Protein AF-A0A3M0WPB3-F1 (afdb_monomer_lite)

Secondary structure (DSSP, 8-state):
-----------------S--TT-EEEEEE---TTSTTS-EETTTTEEHHHHHHHHHHHHHHHHHHTT-EEEES-SS-SGGGS--HHHHHHHHHHHT-SEEEEEEEE-SSSS---EEEEE-EETTEESSHHHHHHHHHHHHHHHHHHT-S-EEEEEHHHHHSS--GGGSS-SS-EEEEEEEETTSHHHHHHTT-HHHHHHHHHHHHHHHHHHTTPPPPS-EEEEEEEEEEEEE-SS---TTSGGGEEEPPS-EEEEETTTEEEE--SSS--EEEEEEEPSEEEEEEEE-TTB--EEEEEEE-TTSEEE--EEPPBPP--SPP-EEEEESPTT--S--TTPPPEEEESS---HHHHHH-

Structure (mmCIF, N/CA/C/O backbone):
data_AF-A0A3M0WPB3-F1
#
_entry.id   AF-A0A3M0WPB3-F1
#
loop_
_atom_site.group_PDB
_atom_site.id
_atom_site.type_symbol
_atom_site.label_atom_id
_atom_site.label_alt_id
_atom_site.label_comp_id
_atom_site.label_asym_id
_atom_site.label_entity_id
_atom_site.label_seq_id
_atom_site.pdbx_PDB_ins_code
_atom_site.Cartn_x
_atom_site.Cartn_y
_atom_site.Cartn_z
_atom_site.occupancy
_atom_site.B_iso_or_equiv
_atom_site.auth_seq_id
_atom_site.auth_comp_id
_atom_site.auth_asym_id
_atom_site.auth_atom_id
_atom_site.pdbx_PDB_model_num
ATOM 1 N N . MET A 1 1 ? -36.617 26.655 -48.702 1.00 44.28 1 MET A N 1
ATOM 2 C CA . MET A 1 1 ? -36.015 26.257 -47.408 1.00 44.28 1 MET A CA 1
ATOM 3 C C . MET A 1 1 ? -35.140 25.032 -47.637 1.00 44.28 1 MET A C 1
ATOM 5 O O . MET A 1 1 ? -35.674 23.983 -47.967 1.00 44.28 1 MET A O 1
ATOM 9 N N . MET A 1 2 ? -33.815 25.161 -47.537 1.00 36.00 2 MET A N 1
ATOM 10 C CA . MET A 1 2 ? -32.892 24.023 -47.656 1.00 36.00 2 MET A CA 1
ATOM 11 C C . MET A 1 2 ? -32.795 23.297 -46.310 1.00 36.00 2 MET A C 1
ATOM 13 O O . MET A 1 2 ? -32.346 23.885 -45.328 1.00 36.00 2 MET A O 1
ATOM 17 N N . LYS A 1 3 ? -33.213 22.028 -46.259 1.00 43.47 3 LYS A N 1
ATOM 18 C CA . LYS A 1 3 ? -32.973 21.149 -45.106 1.00 43.47 3 LYS A CA 1
ATOM 19 C C . LYS A 1 3 ? -31.503 20.722 -45.114 1.00 43.47 3 LYS A C 1
ATOM 21 O O . LYS A 1 3 ? -31.082 19.992 -46.006 1.00 43.47 3 LYS A O 1
ATOM 26 N N . LYS A 1 4 ? -30.726 21.189 -44.134 1.00 43.03 4 LYS A N 1
ATOM 27 C CA . LYS A 1 4 ? -29.396 20.646 -43.832 1.00 43.03 4 LYS A CA 1
ATOM 28 C C . LYS A 1 4 ? -29.578 19.392 -42.979 1.00 43.03 4 LYS A C 1
ATOM 30 O O . LYS A 1 4 ? -30.130 19.479 -41.887 1.00 43.03 4 LYS A O 1
ATOM 35 N N . TYR A 1 5 ? -29.123 18.250 -43.480 1.00 47.00 5 TYR A N 1
ATOM 36 C CA . TYR A 1 5 ? -29.015 17.024 -42.695 1.00 47.00 5 TYR A CA 1
ATOM 37 C C . TYR A 1 5 ? -27.624 16.981 -42.063 1.00 47.00 5 TYR A C 1
ATOM 39 O O . TYR A 1 5 ? -26.616 17.028 -42.767 1.00 47.00 5 TYR A O 1
ATOM 47 N N . LEU A 1 6 ? -27.580 16.949 -40.733 1.00 42.91 6 LEU A N 1
ATOM 48 C CA . LEU A 1 6 ? -26.359 16.757 -39.962 1.00 42.91 6 LEU A CA 1
ATOM 49 C C . LEU A 1 6 ? -26.083 15.248 -39.899 1.00 42.9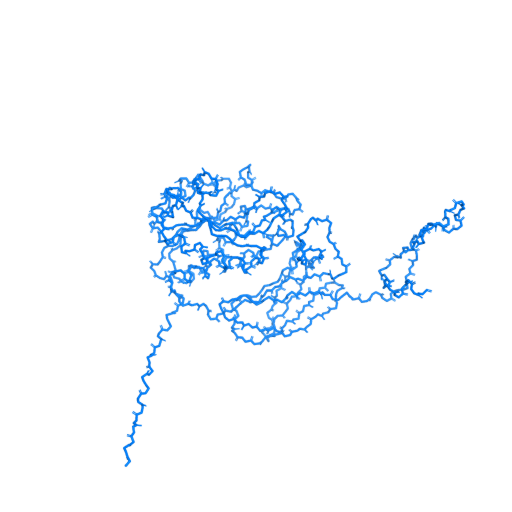1 6 LEU A C 1
ATOM 51 O O . LEU A 1 6 ? -26.788 14.528 -39.195 1.00 42.91 6 LEU A O 1
ATOM 55 N N . LEU A 1 7 ? -25.096 14.763 -40.656 1.00 43.97 7 LEU A N 1
ATOM 56 C CA . LEU A 1 7 ? -24.568 13.413 -40.461 1.00 43.97 7 LEU A CA 1
ATOM 57 C C . LEU A 1 7 ? -23.660 13.419 -39.227 1.00 43.97 7 LEU A C 1
ATOM 59 O O . LEU A 1 7 ? -22.583 14.011 -39.246 1.00 43.97 7 LEU A O 1
ATOM 63 N N . ILE A 1 8 ? -24.104 12.754 -38.164 1.00 44.97 8 ILE A N 1
ATOM 64 C CA . ILE A 1 8 ? -23.276 12.440 -37.000 1.00 44.97 8 ILE A CA 1
ATOM 65 C C . ILE A 1 8 ? -22.527 11.147 -37.328 1.00 44.97 8 ILE A C 1
ATOM 67 O O . ILE A 1 8 ? -23.126 10.075 -37.391 1.00 44.97 8 ILE A O 1
ATOM 71 N N . PHE A 1 9 ? -21.219 11.248 -37.554 1.00 45.41 9 PHE A N 1
ATOM 72 C CA . PHE A 1 9 ? -20.342 10.082 -37.593 1.00 45.41 9 PHE A CA 1
ATOM 73 C C . PHE A 1 9 ? -20.092 9.615 -36.155 1.00 45.41 9 PHE A C 1
ATOM 75 O O . PHE A 1 9 ? -19.337 10.245 -35.417 1.00 45.41 9 PHE A O 1
ATOM 82 N N . LEU A 1 10 ? -20.731 8.515 -35.750 1.00 46.62 10 LEU A N 1
ATOM 83 C CA . LEU A 1 10 ? -20.290 7.750 -34.586 1.00 46.62 10 LEU A CA 1
ATOM 84 C C . LEU A 1 10 ? -19.016 7.000 -34.980 1.00 46.62 10 LEU A C 1
ATOM 86 O O . LEU A 1 10 ? -19.072 6.010 -35.707 1.00 46.62 10 LEU A O 1
ATOM 90 N N . ILE A 1 11 ? -17.869 7.486 -34.514 1.00 46.22 11 ILE A N 1
ATOM 91 C CA . ILE A 1 11 ? -16.630 6.710 -34.526 1.00 46.22 11 ILE A CA 1
ATOM 92 C C . ILE A 1 11 ? -16.756 5.694 -33.382 1.00 46.22 11 ILE A C 1
ATOM 94 O O . ILE A 1 11 ? -16.873 6.117 -32.228 1.00 46.22 11 ILE A O 1
ATOM 98 N N . PRO A 1 12 ? -16.773 4.376 -33.648 1.00 44.62 12 PRO A N 1
ATOM 99 C CA . PRO A 1 12 ? -16.767 3.392 -32.582 1.00 44.62 12 PRO A CA 1
ATOM 100 C C . PRO A 1 12 ? -15.398 3.449 -31.898 1.00 44.62 12 PRO A C 1
ATOM 102 O O . PRO A 1 12 ? -14.384 3.075 -32.483 1.00 44.62 12 PRO A O 1
ATOM 105 N N . PHE A 1 13 ? -15.360 3.938 -30.660 1.00 48.28 13 PHE A N 1
ATOM 106 C CA . PHE A 1 13 ? -14.225 3.690 -29.781 1.00 48.28 13 PHE A CA 1
ATOM 107 C C . PHE A 1 13 ? -14.209 2.191 -29.489 1.00 48.28 13 PHE A C 1
ATOM 109 O O . PHE A 1 13 ? -15.038 1.685 -28.733 1.00 48.28 13 PHE A O 1
ATOM 116 N N . VAL A 1 14 ? -13.289 1.469 -30.125 1.00 45.41 14 VAL A N 1
ATOM 117 C CA . VAL A 1 14 ? -12.961 0.107 -29.717 1.00 45.41 14 VAL A CA 1
ATOM 118 C C . VAL A 1 14 ? -12.202 0.244 -28.401 1.00 45.41 14 VAL A C 1
ATOM 120 O O . VAL A 1 14 ? -11.012 0.541 -28.394 1.00 45.41 14 VAL A O 1
ATOM 123 N N . LEU A 1 15 ? -12.912 0.115 -27.281 1.00 49.94 15 LEU A N 1
ATOM 124 C CA . LEU A 1 15 ? -12.283 -0.114 -25.985 1.00 49.94 15 LEU A CA 1
ATOM 125 C C . LEU A 1 15 ? -11.554 -1.454 -26.090 1.00 49.94 15 LEU A C 1
ATOM 127 O O . LEU A 1 15 ? -12.188 -2.509 -26.119 1.00 49.94 15 LEU A O 1
ATOM 131 N N . THR A 1 16 ? -10.230 -1.409 -26.213 1.00 55.06 16 THR A N 1
ATOM 132 C CA . THR A 1 16 ? -9.402 -2.595 -26.009 1.00 55.06 16 THR A CA 1
ATOM 133 C C . THR A 1 16 ? -9.622 -3.073 -24.574 1.00 55.06 16 THR A C 1
ATOM 135 O O . THR A 1 16 ? -9.837 -2.268 -23.671 1.00 55.06 16 THR A O 1
ATOM 138 N N . ALA A 1 17 ? -9.663 -4.384 -24.344 1.00 66.75 17 ALA A N 1
ATOM 139 C CA . ALA A 1 17 ? -9.714 -4.904 -22.981 1.00 66.75 17 ALA A CA 1
ATOM 140 C C . ALA A 1 17 ? -8.423 -4.527 -22.222 1.00 66.75 17 ALA A C 1
ATOM 142 O O . ALA A 1 17 ? -7.436 -4.117 -22.836 1.00 66.75 17 ALA A O 1
ATOM 143 N N . GLN A 1 18 ? -8.420 -4.671 -20.891 1.00 81.62 18 GLN A N 1
ATOM 144 C CA . GLN A 1 18 ? -7.175 -4.668 -20.117 1.00 81.62 18 GLN A CA 1
ATOM 145 C C . GLN A 1 18 ? -6.325 -5.862 -20.548 1.00 81.62 18 GLN A C 1
ATOM 147 O O . GLN A 1 18 ? -6.506 -6.965 -20.040 1.00 81.62 18 GLN A O 1
ATOM 152 N N . ASP A 1 19 ? -5.457 -5.631 -21.525 1.00 91.50 19 ASP A N 1
ATOM 153 C CA . ASP A 1 19 ? -4.656 -6.658 -22.170 1.00 91.50 19 ASP A CA 1
ATOM 154 C C . ASP A 1 19 ? -3.197 -6.207 -22.225 1.00 91.50 19 ASP A C 1
ATOM 156 O O . ASP A 1 19 ? -2.837 -5.265 -22.929 1.00 91.50 19 ASP A O 1
ATOM 160 N N . PHE A 1 20 ? -2.372 -6.880 -21.435 1.00 96.56 20 PHE A N 1
ATOM 161 C CA . PHE A 1 20 ? -0.926 -6.720 -21.380 1.00 96.56 20 PHE A CA 1
ATOM 162 C C . PHE A 1 20 ? -0.201 -7.714 -22.302 1.00 96.56 20 PHE A C 1
ATOM 164 O O . PHE A 1 20 ? 1.012 -7.890 -22.175 1.00 96.56 20 PHE A O 1
ATOM 171 N N . SER A 1 21 ? -0.903 -8.386 -23.220 1.00 96.62 21 SER A N 1
ATOM 172 C CA . SER A 1 21 ? -0.284 -9.307 -24.178 1.00 96.62 21 SER A CA 1
ATOM 173 C C . SER A 1 21 ? 0.879 -8.648 -24.919 1.00 96.62 21 SER A C 1
ATOM 175 O O . SER A 1 21 ? 0.753 -7.575 -25.504 1.00 96.62 21 SER A O 1
ATOM 177 N N . GLY A 1 22 ? 2.034 -9.315 -24.892 1.00 97.19 22 GLY A N 1
ATOM 178 C CA . GLY A 1 22 ? 3.273 -8.814 -25.490 1.00 97.19 22 GLY A CA 1
ATOM 179 C C . GLY A 1 22 ? 4.070 -7.841 -24.616 1.00 97.19 22 GLY A C 1
ATOM 180 O O . GLY A 1 22 ? 5.164 -7.467 -25.021 1.00 97.19 22 GLY A O 1
ATOM 181 N N . ILE A 1 23 ? 3.576 -7.472 -23.429 1.00 98.50 23 ILE A N 1
ATOM 182 C CA . ILE A 1 23 ? 4.294 -6.630 -22.464 1.00 98.50 23 ILE A CA 1
ATOM 183 C C . ILE A 1 23 ? 4.982 -7.515 -21.420 1.00 98.50 23 ILE A C 1
ATOM 185 O O . ILE A 1 23 ? 4.357 -8.380 -20.795 1.00 98.50 23 ILE A O 1
ATOM 189 N N . ARG A 1 24 ? 6.274 -7.271 -21.199 1.00 98.88 24 ARG A N 1
ATOM 190 C CA . ARG A 1 24 ? 7.111 -7.915 -20.187 1.00 98.88 24 ARG A CA 1
ATOM 191 C C . ARG A 1 24 ? 7.326 -7.010 -18.989 1.00 98.88 24 ARG A C 1
ATOM 193 O O . ARG A 1 24 ? 7.958 -5.962 -19.100 1.00 98.88 24 ARG A O 1
ATOM 200 N N . ILE A 1 25 ? 6.861 -7.444 -17.825 1.00 98.94 25 ILE A N 1
ATOM 201 C CA . ILE A 1 25 ? 7.027 -6.703 -16.571 1.00 98.94 25 ILE A CA 1
ATOM 202 C C . ILE A 1 25 ? 7.926 -7.490 -15.630 1.00 98.94 25 ILE A C 1
ATOM 204 O O . ILE A 1 25 ? 7.685 -8.672 -15.376 1.00 98.94 25 ILE A O 1
ATOM 208 N N . TYR A 1 26 ? 8.946 -6.828 -15.094 1.00 98.94 26 TYR A N 1
ATOM 209 C CA . TYR A 1 26 ? 9.769 -7.379 -14.027 1.00 98.94 26 TYR A CA 1
ATOM 210 C C . TYR A 1 26 ? 9.389 -6.737 -12.693 1.00 98.94 26 TYR A C 1
ATOM 212 O O . TYR A 1 26 ? 9.398 -5.513 -12.564 1.00 98.94 26 TYR A O 1
ATOM 220 N N . ILE A 1 27 ? 9.072 -7.562 -11.699 1.00 98.94 27 ILE A N 1
ATOM 221 C CA . ILE A 1 27 ? 8.703 -7.140 -10.347 1.00 98.94 27 ILE A CA 1
ATOM 222 C C . ILE A 1 27 ? 9.818 -7.541 -9.386 1.00 98.94 27 ILE A C 1
ATOM 224 O O . ILE A 1 27 ? 10.242 -8.696 -9.351 1.00 98.94 27 ILE A O 1
ATOM 228 N N . ASN A 1 28 ? 10.262 -6.610 -8.555 1.00 98.88 28 ASN A N 1
ATOM 229 C CA . ASN A 1 28 ? 11.188 -6.889 -7.470 1.00 98.88 28 ASN A CA 1
ATOM 230 C C . ASN A 1 28 ? 10.557 -6.531 -6.119 1.00 98.88 28 ASN A C 1
ATOM 232 O O . ASN A 1 28 ? 10.499 -5.359 -5.759 1.00 98.88 28 ASN A O 1
ATOM 236 N N . PRO A 1 29 ? 10.100 -7.521 -5.343 1.00 98.75 29 PRO A N 1
ATOM 237 C CA . PRO A 1 29 ? 9.845 -7.319 -3.927 1.00 98.75 29 PRO A CA 1
ATOM 238 C C . PRO A 1 29 ? 11.169 -7.068 -3.196 1.00 98.75 29 PRO A C 1
ATOM 240 O O . PRO A 1 29 ? 12.023 -7.957 -3.168 1.00 98.75 29 PRO A O 1
ATOM 243 N N . GLY A 1 30 ? 11.351 -5.877 -2.623 1.00 98.19 30 GLY A N 1
ATOM 244 C CA . GLY A 1 30 ? 12.572 -5.512 -1.905 1.00 98.19 30 GLY A CA 1
ATOM 245 C C . GLY A 1 30 ? 12.853 -6.394 -0.686 1.00 98.19 30 GLY A C 1
ATOM 246 O O . GLY A 1 30 ? 11.900 -6.892 -0.073 1.00 98.19 30 GLY A O 1
ATOM 247 N N . HIS A 1 31 ? 14.135 -6.528 -0.323 1.00 96.88 31 HIS A N 1
ATOM 248 C CA . HIS A 1 31 ? 14.653 -7.307 0.821 1.00 96.88 31 HIS A CA 1
ATOM 249 C C . HIS A 1 31 ? 14.342 -8.815 0.765 1.00 96.88 31 HIS A C 1
ATOM 251 O O . HIS A 1 31 ? 13.658 -9.278 -0.150 1.00 96.88 31 HIS A O 1
ATOM 257 N N . GLY A 1 32 ? 14.782 -9.577 1.772 1.00 95.31 32 GLY A N 1
ATOM 258 C CA . GLY A 1 32 ? 14.381 -10.966 1.995 1.00 95.31 32 GLY A CA 1
ATOM 259 C C . GLY A 1 32 ? 14.898 -11.540 3.319 1.00 95.31 32 GLY A C 1
ATOM 260 O O . GLY A 1 32 ? 15.896 -11.089 3.861 1.00 95.31 32 GLY A O 1
ATOM 261 N N . GLY A 1 33 ? 14.223 -12.558 3.851 1.00 93.38 33 GLY A N 1
ATOM 262 C CA . GLY A 1 33 ? 14.830 -13.492 4.804 1.00 93.38 33 GLY A CA 1
ATOM 263 C C . GLY A 1 33 ? 14.909 -13.093 6.275 1.00 93.38 33 GLY A C 1
ATOM 264 O O . GLY A 1 33 ? 15.513 -13.851 7.034 1.00 93.38 33 GLY A O 1
ATOM 265 N N . HIS A 1 34 ? 14.289 -11.985 6.696 1.00 95.50 34 HIS A N 1
ATOM 266 C CA . HIS A 1 34 ? 14.272 -11.527 8.097 1.00 95.50 34 HIS A CA 1
ATOM 267 C C . HIS A 1 34 ? 15.666 -11.418 8.736 1.00 95.50 34 HIS A C 1
ATOM 269 O O . HIS A 1 34 ? 15.844 -11.678 9.932 1.00 95.50 34 HIS A O 1
ATOM 275 N N . ASP A 1 35 ? 16.673 -11.086 7.936 1.00 92.25 35 ASP A N 1
ATOM 276 C CA . ASP A 1 35 ? 18.038 -10.908 8.406 1.00 92.25 35 ASP A CA 1
ATOM 277 C C . ASP A 1 35 ? 18.325 -9.439 8.760 1.00 92.25 35 ASP A C 1
ATOM 279 O O . ASP A 1 35 ? 17.420 -8.611 8.901 1.00 92.25 35 ASP A O 1
ATOM 283 N N . SER A 1 36 ? 19.599 -9.116 8.995 1.00 89.19 36 SER A N 1
ATOM 284 C CA . SER A 1 36 ? 20.013 -7.772 9.402 1.00 89.19 36 SER A CA 1
ATOM 285 C C . SER A 1 36 ? 19.749 -6.696 8.350 1.00 89.19 36 SER A C 1
ATOM 287 O O . SER A 1 36 ? 19.728 -5.517 8.709 1.00 89.19 36 SER A O 1
ATOM 289 N N . ASP A 1 37 ? 19.563 -7.079 7.085 1.00 86.88 37 ASP A N 1
ATOM 290 C CA . ASP A 1 37 ? 19.354 -6.156 5.973 1.00 86.88 37 ASP A CA 1
ATOM 291 C C . ASP A 1 37 ? 17.864 -5.907 5.682 1.00 86.88 37 ASP A C 1
ATOM 293 O O . ASP A 1 37 ? 17.544 -5.085 4.818 1.00 86.88 37 ASP A O 1
ATOM 297 N N . ASP A 1 38 ? 16.953 -6.470 6.481 1.00 93.88 38 ASP A N 1
ATOM 298 C CA . ASP A 1 38 ? 15.499 -6.251 6.448 1.00 93.88 38 ASP A CA 1
ATOM 299 C C . ASP A 1 38 ? 15.027 -5.232 7.520 1.00 93.88 38 ASP A C 1
ATOM 301 O O . ASP A 1 38 ? 15.825 -4.703 8.305 1.00 93.88 38 ASP A O 1
ATOM 305 N N . ARG A 1 39 ? 13.740 -4.860 7.534 1.00 96.62 39 ARG A N 1
ATOM 306 C CA . ARG A 1 39 ? 13.170 -3.846 8.445 1.00 96.62 39 ARG A CA 1
ATOM 307 C C . ARG A 1 39 ? 12.085 -4.440 9.330 1.00 96.62 39 ARG A C 1
ATOM 309 O O . ARG A 1 39 ? 10.928 -4.549 8.928 1.00 96.62 39 ARG A O 1
ATOM 316 N N . TYR A 1 40 ? 12.476 -4.784 10.557 1.00 97.62 40 TYR A N 1
ATOM 317 C CA . TYR A 1 40 ? 11.558 -5.230 11.602 1.00 97.62 40 TYR A CA 1
ATOM 318 C C . TYR A 1 40 ? 11.033 -4.069 12.442 1.00 97.62 40 TYR A C 1
ATOM 320 O O . TYR A 1 40 ? 11.810 -3.237 12.914 1.00 97.62 40 TYR A O 1
ATOM 328 N N . ILE A 1 41 ? 9.731 -4.075 12.725 1.00 98.00 41 ILE A N 1
ATOM 329 C CA . ILE A 1 41 ? 9.082 -3.125 13.631 1.00 98.00 41 ILE A CA 1
ATOM 330 C C . ILE A 1 41 ? 8.577 -3.871 14.867 1.00 98.00 41 ILE A C 1
ATOM 332 O O . ILE A 1 41 ? 7.516 -4.501 14.825 1.00 98.00 41 ILE A O 1
ATOM 336 N N . PRO A 1 42 ? 9.293 -3.774 16.008 1.00 96.94 42 PRO A N 1
ATOM 337 C CA . PRO A 1 42 ? 8.950 -4.518 17.219 1.00 96.94 42 PRO A CA 1
ATOM 338 C C . PRO A 1 42 ? 7.538 -4.261 17.745 1.00 96.94 42 PRO A C 1
ATOM 340 O O . PRO A 1 42 ? 6.935 -5.157 18.324 1.00 96.94 42 PRO A O 1
ATOM 343 N N . ALA A 1 43 ? 7.012 -3.050 17.548 1.00 96.12 43 ALA A N 1
ATOM 344 C CA . ALA A 1 43 ? 5.692 -2.667 18.041 1.00 96.12 43 ALA A CA 1
ATOM 345 C C . ALA A 1 43 ? 4.547 -3.449 17.376 1.00 96.12 43 ALA A C 1
ATOM 347 O O . ALA A 1 43 ? 3.506 -3.643 17.999 1.00 96.12 43 ALA A O 1
ATOM 348 N N . THR A 1 44 ? 4.732 -3.883 16.128 1.00 97.56 44 THR A N 1
ATOM 349 C CA . THR A 1 44 ? 3.673 -4.487 15.306 1.00 97.56 44 THR A CA 1
ATOM 350 C C . THR A 1 44 ? 3.990 -5.900 14.835 1.00 97.56 44 THR A C 1
ATOM 352 O O . THR A 1 44 ? 3.088 -6.621 14.410 1.00 97.56 44 THR A O 1
ATOM 355 N N . GLY A 1 45 ? 5.255 -6.318 14.920 1.00 97.25 45 GLY A N 1
ATOM 356 C CA . GLY A 1 45 ? 5.728 -7.566 14.328 1.00 97.25 45 GLY A CA 1
ATOM 357 C C . GLY A 1 45 ? 5.927 -7.479 12.810 1.00 97.25 45 GLY A C 1
ATOM 358 O O . GLY A 1 45 ? 6.089 -8.510 12.161 1.00 97.25 45 GLY A O 1
ATOM 359 N N . PHE A 1 46 ? 5.879 -6.272 12.240 1.00 98.44 46 PHE A N 1
ATOM 360 C CA . PHE A 1 46 ? 5.996 -6.049 10.805 1.00 98.44 46 PHE A CA 1
ATOM 361 C C . PHE A 1 46 ? 7.417 -6.298 10.306 1.00 98.44 46 PHE A C 1
ATOM 363 O O . PHE A 1 46 ? 8.373 -5.823 10.915 1.00 98.44 46 PHE A O 1
ATOM 370 N N . TRP A 1 47 ? 7.518 -6.966 9.158 1.00 98.44 47 TRP A N 1
ATOM 371 C CA . TRP A 1 47 ? 8.724 -7.054 8.345 1.00 98.44 47 TRP A CA 1
ATOM 372 C C . TRP A 1 47 ? 8.455 -6.454 6.969 1.00 98.44 47 TRP A C 1
ATOM 374 O O . TRP A 1 47 ? 7.448 -6.776 6.327 1.00 98.44 47 TRP A O 1
ATOM 384 N N . GLU A 1 48 ? 9.355 -5.590 6.510 1.00 98.69 48 GLU A N 1
ATOM 385 C CA . GLU A 1 48 ? 9.242 -4.978 5.189 1.00 98.69 48 GLU A CA 1
ATOM 386 C C . GLU A 1 48 ? 9.251 -6.035 4.078 1.00 98.69 48 GLU A C 1
ATOM 388 O O . GLU A 1 48 ? 8.389 -5.997 3.194 1.00 98.69 48 GLU A O 1
ATOM 393 N N . SER A 1 49 ? 10.161 -7.009 4.145 1.00 98.50 49 SER A N 1
ATOM 394 C CA . SER A 1 49 ? 10.265 -8.072 3.141 1.00 98.50 49 SER A CA 1
ATOM 395 C C . SER A 1 49 ? 8.967 -8.870 2.946 1.00 98.50 49 SER A C 1
ATOM 397 O O . SER A 1 49 ? 8.626 -9.186 1.802 1.00 98.50 49 SER A O 1
ATOM 399 N N . GLU A 1 50 ? 8.212 -9.152 4.013 1.00 98.50 50 GLU A N 1
ATOM 400 C CA . GLU A 1 50 ? 6.909 -9.839 3.961 1.00 98.50 50 GLU A CA 1
ATOM 401 C C . GLU A 1 50 ? 5.869 -9.001 3.216 1.00 98.50 50 GLU A C 1
ATOM 403 O O . GLU A 1 50 ? 5.163 -9.478 2.325 1.00 98.50 50 GLU A O 1
ATOM 408 N N . SER A 1 51 ? 5.801 -7.714 3.556 1.00 98.69 51 SER A N 1
ATOM 409 C CA . SER A 1 51 ? 4.886 -6.762 2.929 1.00 98.69 51 SER A CA 1
ATOM 410 C C . SER A 1 51 ? 5.177 -6.596 1.446 1.00 98.69 51 SER A C 1
ATOM 412 O O . SER A 1 51 ? 4.273 -6.699 0.614 1.00 98.69 51 SER A O 1
ATOM 414 N N . ASN A 1 52 ? 6.449 -6.388 1.104 1.00 98.88 52 ASN A N 1
ATOM 415 C CA . ASN A 1 52 ? 6.894 -6.220 -0.272 1.00 98.88 52 ASN A CA 1
ATOM 416 C C . ASN A 1 52 ? 6.610 -7.481 -1.092 1.00 98.88 52 ASN A C 1
ATOM 418 O O . ASN A 1 52 ? 6.118 -7.375 -2.219 1.00 98.88 52 ASN A O 1
ATOM 422 N N . LEU A 1 53 ? 6.877 -8.668 -0.528 1.00 98.88 53 LEU A N 1
ATOM 423 C CA . LEU A 1 53 ? 6.611 -9.950 -1.183 1.00 98.88 53 LEU A CA 1
ATOM 424 C C . LEU A 1 53 ? 5.139 -10.099 -1.520 1.00 98.88 53 LEU A C 1
ATOM 426 O O . LEU A 1 53 ? 4.795 -10.367 -2.668 1.00 98.88 53 LEU A O 1
ATOM 430 N N . GLU A 1 54 ? 4.269 -9.907 -0.535 1.00 98.81 54 GLU A N 1
ATOM 431 C CA . GLU A 1 54 ? 2.843 -10.131 -0.717 1.00 98.81 54 GLU A CA 1
ATOM 432 C C . GLU A 1 54 ? 2.238 -9.132 -1.716 1.00 98.81 54 GLU A C 1
ATOM 434 O O . GLU A 1 54 ? 1.494 -9.534 -2.614 1.00 98.81 54 GLU A O 1
ATOM 439 N N . LYS A 1 55 ? 2.633 -7.851 -1.658 1.00 98.94 55 LYS A N 1
ATOM 440 C CA . LYS A 1 55 ? 2.280 -6.848 -2.684 1.00 98.94 55 LYS A CA 1
ATOM 441 C C . LYS A 1 55 ? 2.731 -7.294 -4.079 1.00 98.94 55 LYS A C 1
ATOM 443 O O . LYS A 1 55 ? 1.954 -7.228 -5.034 1.00 98.94 55 LYS A O 1
ATOM 448 N N . GLY A 1 56 ? 3.975 -7.760 -4.198 1.00 98.94 56 GLY A N 1
ATOM 449 C CA . GLY A 1 56 ? 4.555 -8.225 -5.455 1.00 98.94 56 GLY A CA 1
ATOM 450 C C . GLY A 1 56 ? 3.863 -9.460 -6.024 1.00 98.94 56 GLY A C 1
ATOM 451 O O . GLY A 1 56 ? 3.608 -9.505 -7.225 1.00 98.94 56 GLY A O 1
ATOM 452 N N . LEU A 1 57 ? 3.494 -10.425 -5.180 1.00 98.94 57 LEU A N 1
ATOM 453 C CA . LEU A 1 57 ? 2.756 -11.626 -5.580 1.00 98.94 57 LEU A CA 1
ATOM 454 C C . LEU A 1 57 ? 1.338 -11.289 -6.053 1.00 98.94 57 LEU A C 1
ATOM 456 O O . LEU A 1 57 ? 0.912 -11.780 -7.099 1.00 98.94 57 LEU A O 1
ATOM 460 N N . TYR A 1 58 ? 0.626 -10.396 -5.357 1.00 98.88 58 TYR A N 1
ATOM 461 C CA . TYR A 1 58 ? -0.669 -9.909 -5.840 1.00 98.88 58 TYR A CA 1
ATOM 462 C C . TYR A 1 58 ? -0.543 -9.220 -7.201 1.00 98.88 58 TYR A C 1
ATOM 464 O O . TYR A 1 58 ? -1.334 -9.493 -8.106 1.00 98.88 58 TYR A O 1
ATOM 472 N N . LEU A 1 59 ? 0.455 -8.350 -7.369 1.00 98.94 59 LEU A N 1
ATOM 473 C CA . LEU A 1 59 ? 0.707 -7.671 -8.639 1.00 98.94 59 LEU A CA 1
ATOM 474 C C . LEU A 1 59 ? 1.051 -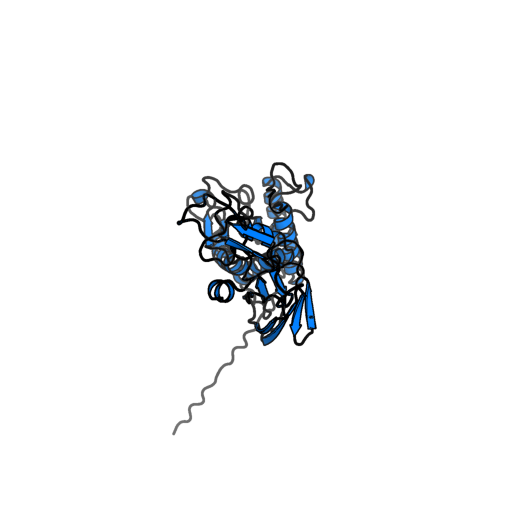8.660 -9.762 1.00 98.94 59 LEU A C 1
ATOM 476 O O . LEU A 1 59 ? 0.528 -8.528 -10.869 1.00 98.94 59 LEU A O 1
ATOM 480 N N . TYR A 1 60 ? 1.893 -9.654 -9.472 1.00 98.88 60 TYR A N 1
ATOM 481 C CA . TYR A 1 60 ? 2.294 -10.709 -10.401 1.00 98.88 60 TYR A CA 1
ATOM 482 C C . TYR A 1 60 ? 1.083 -11.472 -10.945 1.00 98.88 60 TYR A C 1
ATOM 484 O O . TYR A 1 60 ? 0.920 -11.578 -12.163 1.00 98.88 60 TYR A O 1
ATOM 492 N N . GLU A 1 61 ? 0.203 -11.945 -10.060 1.00 98.69 61 GLU A N 1
ATOM 493 C CA . GLU A 1 61 ? -0.995 -12.690 -10.458 1.00 98.69 61 GLU A CA 1
ATOM 494 C C . GLU A 1 61 ? -1.976 -11.817 -11.247 1.00 98.69 61 GLU A C 1
ATOM 496 O O . GLU A 1 61 ? -2.494 -12.244 -12.281 1.00 98.69 61 GLU A O 1
ATOM 501 N N . MET A 1 62 ? -2.184 -10.563 -10.828 1.00 98.38 62 MET A N 1
ATOM 502 C CA . MET A 1 62 ? -3.052 -9.640 -11.563 1.00 98.38 62 MET A CA 1
ATOM 503 C C . MET A 1 62 ? -2.530 -9.370 -12.978 1.00 98.38 62 MET A C 1
ATOM 505 O O . MET A 1 62 ? -3.290 -9.499 -13.937 1.00 98.38 62 MET A O 1
ATOM 509 N N . LEU A 1 63 ? -1.242 -9.059 -13.137 1.00 98.56 63 LEU A N 1
ATOM 510 C CA . LEU A 1 63 ? -0.640 -8.804 -14.449 1.00 98.56 63 LEU A CA 1
ATOM 511 C C . LEU A 1 63 ? -0.691 -10.039 -15.355 1.00 98.56 63 LEU A C 1
ATOM 513 O O . LEU A 1 63 ? -1.072 -9.924 -16.521 1.00 98.56 63 LEU A O 1
ATOM 517 N N . LYS A 1 64 ? -0.378 -11.230 -14.826 1.00 98.19 64 LYS A N 1
ATOM 518 C CA . LYS A 1 64 ? -0.489 -12.483 -15.590 1.00 98.19 64 LYS A CA 1
ATOM 519 C C . LYS A 1 64 ? -1.915 -12.782 -16.019 1.00 98.19 64 LYS A C 1
ATOM 521 O O . LYS A 1 64 ? -2.124 -13.193 -17.157 1.00 98.19 64 LYS A O 1
ATOM 526 N N . SER A 1 65 ? -2.896 -12.548 -15.147 1.00 96.75 65 SER A N 1
ATOM 527 C CA . SER A 1 65 ? -4.311 -12.729 -15.492 1.00 96.75 65 SER A CA 1
ATOM 528 C C . SER A 1 65 ? -4.770 -11.804 -16.628 1.00 96.75 65 SER A C 1
ATOM 530 O O . SER A 1 65 ? -5.731 -12.120 -17.324 1.00 96.75 65 SER A O 1
ATOM 532 N N . MET A 1 66 ? -4.051 -10.697 -16.844 1.00 96.25 66 MET A N 1
ATOM 533 C CA . MET A 1 66 ? -4.279 -9.729 -17.917 1.00 96.25 66 MET A CA 1
ATOM 534 C C . MET A 1 66 ? -3.356 -9.943 -19.129 1.00 96.25 66 MET A C 1
ATOM 536 O O . MET A 1 66 ? -3.263 -9.061 -19.972 1.00 96.25 66 MET A O 1
ATOM 540 N N . GLY A 1 67 ? -2.661 -11.081 -19.238 1.00 97.44 67 GLY A N 1
ATOM 541 C CA . GLY A 1 67 ? -1.872 -11.443 -20.426 1.00 97.44 67 GLY A CA 1
ATOM 542 C C . GLY A 1 67 ? -0.421 -10.951 -20.443 1.00 97.44 67 GLY A C 1
ATOM 543 O O . GLY A 1 67 ? 0.300 -11.233 -21.400 1.00 97.44 67 GLY A O 1
ATOM 544 N N . ALA A 1 68 ? 0.046 -10.267 -19.393 1.00 98.38 68 ALA A N 1
ATOM 545 C CA . ALA A 1 68 ? 1.448 -9.866 -19.296 1.00 98.38 68 ALA A CA 1
ATOM 546 C C . ALA A 1 68 ? 2.370 -11.092 -19.205 1.00 98.38 68 ALA A C 1
ATOM 548 O O . ALA A 1 68 ? 2.060 -12.082 -18.536 1.00 98.38 68 ALA A O 1
ATOM 549 N N . THR A 1 69 ? 3.566 -10.990 -19.784 1.00 98.75 69 THR A N 1
ATOM 550 C CA . THR A 1 69 ? 4.664 -11.905 -19.448 1.00 98.75 69 THR A CA 1
ATOM 551 C C . THR A 1 69 ? 5.384 -11.330 -18.233 1.00 98.75 69 THR A C 1
ATOM 553 O O . THR A 1 69 ? 6.002 -10.275 -18.317 1.00 98.75 69 THR A O 1
ATOM 556 N N . VAL A 1 70 ? 5.292 -11.981 -17.076 1.00 98.81 70 VAL A N 1
ATOM 557 C CA . VAL A 1 70 ? 5.786 -11.400 -15.817 1.00 98.81 70 VAL A CA 1
ATOM 558 C C . VAL A 1 70 ? 6.901 -12.248 -15.230 1.00 98.81 70 VAL A C 1
ATOM 560 O O . VAL A 1 70 ? 6.772 -13.473 -15.146 1.00 98.81 70 VAL A O 1
ATOM 563 N N . LYS A 1 71 ? 7.964 -11.591 -14.766 1.00 98.81 71 LYS A N 1
ATOM 564 C CA . LYS A 1 71 ? 8.990 -12.193 -13.912 1.00 98.81 71 LYS A CA 1
ATOM 565 C C . LYS A 1 71 ? 9.015 -11.486 -12.562 1.00 98.81 71 LYS A C 1
ATOM 567 O O . LYS A 1 71 ? 8.803 -10.279 -12.492 1.00 98.81 71 LYS A O 1
ATOM 572 N N . ILE A 1 72 ? 9.238 -12.246 -11.496 1.00 98.81 72 ILE A N 1
ATOM 573 C CA . ILE A 1 72 ? 9.365 -11.728 -10.133 1.00 98.81 72 ILE A CA 1
ATOM 574 C C . ILE A 1 72 ? 10.681 -12.227 -9.537 1.00 98.81 72 ILE A C 1
ATOM 576 O O . ILE A 1 72 ? 11.026 -13.392 -9.732 1.00 98.81 72 ILE A O 1
ATOM 580 N N . SER A 1 73 ? 11.428 -11.359 -8.851 1.00 98.62 73 SER A N 1
ATOM 581 C CA . SER A 1 73 ? 12.775 -11.698 -8.358 1.00 98.62 73 SER A CA 1
ATOM 582 C C . SER A 1 73 ? 12.784 -12.760 -7.258 1.00 98.62 73 SER A C 1
ATOM 584 O O . SER A 1 73 ? 13.802 -13.412 -7.059 1.00 98.62 73 SER A O 1
ATOM 586 N N . ARG A 1 74 ? 11.669 -12.918 -6.534 1.00 98.25 74 ARG A N 1
ATOM 587 C CA . ARG A 1 74 ? 11.482 -13.921 -5.480 1.00 98.25 74 ARG A CA 1
ATOM 588 C C . ARG A 1 74 ? 10.003 -14.216 -5.250 1.00 98.25 74 ARG A C 1
ATOM 590 O O . ARG A 1 74 ? 9.154 -13.356 -5.480 1.00 98.25 74 ARG A O 1
ATOM 597 N N . THR A 1 75 ? 9.706 -15.422 -4.776 1.00 97.88 75 THR A N 1
ATOM 598 C CA . THR A 1 75 ? 8.344 -15.876 -4.427 1.00 97.88 75 THR A CA 1
ATOM 599 C C . THR A 1 75 ? 8.227 -16.371 -2.987 1.00 97.88 75 THR A C 1
ATOM 601 O O . THR A 1 75 ? 7.138 -16.717 -2.541 1.00 97.88 75 THR A O 1
ATOM 604 N N . THR A 1 76 ? 9.345 -16.417 -2.269 1.00 97.81 76 THR A N 1
ATOM 605 C CA . THR A 1 76 ? 9.440 -16.782 -0.857 1.00 97.81 76 THR A CA 1
ATOM 606 C C . THR A 1 76 ? 10.177 -15.686 -0.087 1.00 97.81 76 THR A C 1
ATOM 608 O O . THR A 1 76 ? 10.660 -14.707 -0.672 1.00 97.81 76 THR A O 1
ATOM 611 N N . ASN A 1 77 ? 10.193 -15.814 1.242 1.00 97.06 77 ASN A N 1
ATOM 612 C CA . ASN A 1 77 ? 10.892 -14.891 2.125 1.00 97.06 77 ASN A CA 1
ATOM 613 C C . ASN A 1 77 ? 11.969 -15.611 2.946 1.00 97.06 77 ASN A C 1
ATOM 615 O O . ASN A 1 77 ? 11.810 -15.875 4.135 1.00 97.06 77 ASN A O 1
ATOM 619 N N . THR A 1 78 ? 13.055 -15.992 2.283 1.00 96.50 78 THR A N 1
ATOM 620 C CA . THR A 1 78 ? 14.226 -16.632 2.893 1.00 96.50 78 THR A CA 1
ATOM 621 C C . THR A 1 78 ? 15.476 -15.786 2.671 1.00 96.50 78 THR A C 1
ATOM 623 O O . THR A 1 78 ? 15.507 -14.954 1.772 1.00 96.50 78 THR A O 1
ATOM 626 N N . THR A 1 79 ? 16.542 -16.015 3.441 1.00 94.88 79 THR A N 1
ATOM 627 C CA . THR A 1 79 ? 17.837 -15.338 3.223 1.00 94.88 79 THR A CA 1
ATOM 628 C C . THR A 1 79 ? 18.385 -15.575 1.811 1.00 94.88 79 THR A C 1
ATOM 630 O O . THR A 1 79 ? 19.055 -14.721 1.249 1.00 94.88 79 THR A O 1
ATOM 633 N N . ALA A 1 80 ? 18.083 -16.726 1.198 1.00 94.94 80 ALA A N 1
ATOM 634 C CA . ALA A 1 80 ? 18.491 -17.009 -0.178 1.00 94.94 80 ALA A CA 1
ATOM 635 C C . ALA A 1 80 ? 17.716 -16.181 -1.221 1.00 94.94 80 ALA A C 1
ATOM 637 O O . ALA A 1 80 ? 18.172 -16.063 -2.358 1.00 94.94 80 ALA A O 1
ATOM 638 N N . ASP A 1 81 ? 16.562 -15.626 -0.841 1.00 91.88 81 ASP A N 1
ATOM 639 C CA . ASP A 1 81 ? 15.747 -14.768 -1.697 1.00 91.88 81 ASP A CA 1
ATOM 640 C C . ASP A 1 81 ? 16.212 -13.303 -1.693 1.00 91.88 81 ASP A C 1
ATOM 642 O O . ASP A 1 81 ? 15.813 -12.555 -2.590 1.00 91.88 81 ASP A O 1
ATOM 646 N N . ASP A 1 82 ? 17.049 -12.884 -0.732 1.00 94.12 82 ASP A N 1
ATOM 647 C CA . ASP A 1 82 ? 17.627 -11.533 -0.705 1.00 94.12 82 ASP A CA 1
ATOM 648 C C . ASP A 1 82 ? 18.808 -11.430 -1.681 1.00 94.12 82 ASP A C 1
ATOM 650 O O . ASP A 1 82 ? 19.993 -11.461 -1.338 1.00 94.12 82 ASP A O 1
ATOM 654 N N . LEU A 1 83 ? 18.465 -11.427 -2.968 1.00 95.75 83 LEU A N 1
ATOM 655 C CA . LEU A 1 83 ? 19.435 -11.445 -4.052 1.00 95.75 83 LEU A CA 1
ATOM 656 C C . LEU A 1 83 ? 20.255 -10.144 -4.084 1.00 95.75 83 LEU A C 1
ATOM 658 O O . LEU A 1 83 ? 19.695 -9.053 -3.952 1.00 95.75 83 LEU A O 1
ATOM 662 N N . PRO A 1 84 ? 21.563 -10.213 -4.402 1.00 97.06 84 PRO A N 1
ATOM 663 C CA . PRO A 1 84 ? 22.347 -9.014 -4.656 1.00 97.06 84 PRO A CA 1
ATOM 664 C C . PRO A 1 84 ? 21.695 -8.141 -5.735 1.00 97.06 84 PRO A C 1
ATOM 666 O O . PRO A 1 84 ? 21.291 -8.638 -6.787 1.00 97.06 84 PRO A O 1
ATOM 669 N N . LEU A 1 85 ? 21.659 -6.825 -5.519 1.00 97.94 85 LEU A N 1
ATOM 670 C CA . LEU A 1 85 ? 20.953 -5.889 -6.408 1.00 97.94 85 LEU A CA 1
ATOM 671 C C . LEU A 1 85 ? 21.407 -5.981 -7.877 1.00 97.94 85 LEU A C 1
ATOM 673 O O . LEU A 1 85 ? 20.592 -5.887 -8.787 1.00 97.94 85 LEU A O 1
ATOM 677 N N . SER A 1 86 ? 22.693 -6.248 -8.125 1.00 97.81 86 SER A N 1
ATOM 678 C CA . SER A 1 86 ? 23.219 -6.454 -9.482 1.00 97.81 86 SER A CA 1
ATOM 679 C C . SER A 1 86 ? 22.710 -7.731 -10.158 1.00 97.81 86 SER A C 1
ATOM 681 O O . SER A 1 86 ? 22.637 -7.777 -11.384 1.00 97.81 86 SER A O 1
ATOM 683 N N . VAL A 1 87 ? 22.365 -8.768 -9.387 1.00 98.44 87 VAL A N 1
ATOM 684 C CA . VAL A 1 87 ? 21.743 -9.996 -9.905 1.00 98.44 87 VAL A CA 1
ATOM 685 C C . VAL A 1 87 ? 20.311 -9.702 -10.335 1.00 98.44 87 VAL A C 1
ATOM 687 O O . VAL A 1 87 ? 19.911 -10.146 -11.406 1.00 98.44 87 VAL A O 1
ATOM 690 N N . ILE A 1 88 ? 19.573 -8.907 -9.555 1.00 98.75 88 ILE A N 1
ATOM 691 C CA . ILE A 1 88 ? 18.212 -8.471 -9.897 1.00 98.75 88 ILE A CA 1
ATOM 692 C C . ILE A 1 88 ? 18.223 -7.645 -11.190 1.00 98.75 88 ILE A C 1
ATOM 694 O O . ILE A 1 88 ? 17.460 -7.946 -12.108 1.00 98.75 88 ILE A O 1
ATOM 698 N N . ASP A 1 89 ? 19.125 -6.665 -11.301 1.00 98.62 89 ASP A N 1
ATOM 699 C CA . ASP A 1 89 ? 19.284 -5.861 -12.518 1.00 98.62 89 ASP A CA 1
ATOM 700 C C . ASP A 1 89 ? 19.630 -6.734 -13.734 1.00 98.62 89 ASP A C 1
ATOM 702 O O . ASP A 1 89 ? 19.028 -6.602 -14.801 1.00 98.62 89 ASP A O 1
ATOM 706 N N . ALA A 1 90 ? 20.602 -7.642 -13.585 1.00 98.69 90 ALA A N 1
ATOM 707 C CA . ALA A 1 90 ? 21.017 -8.541 -14.658 1.00 98.69 90 ALA A CA 1
ATOM 708 C C . ALA A 1 90 ? 19.876 -9.468 -15.090 1.00 98.69 90 ALA A C 1
ATOM 710 O O . ALA A 1 90 ? 19.711 -9.722 -16.282 1.00 98.69 90 ALA A O 1
ATOM 711 N N . ASP A 1 91 ? 19.072 -9.950 -14.146 1.00 98.75 91 ASP A N 1
ATOM 712 C CA . ASP A 1 91 ? 17.941 -10.815 -14.443 1.00 98.75 91 ASP A CA 1
ATOM 713 C C . ASP A 1 91 ? 16.813 -10.069 -15.169 1.00 98.75 91 ASP A C 1
ATOM 715 O O . ASP A 1 91 ? 16.275 -10.578 -16.154 1.00 98.75 91 ASP A O 1
ATOM 719 N N . ALA A 1 92 ? 16.521 -8.828 -14.768 1.00 98.81 92 ALA A N 1
ATOM 720 C CA . ALA A 1 92 ? 15.590 -7.950 -15.476 1.00 98.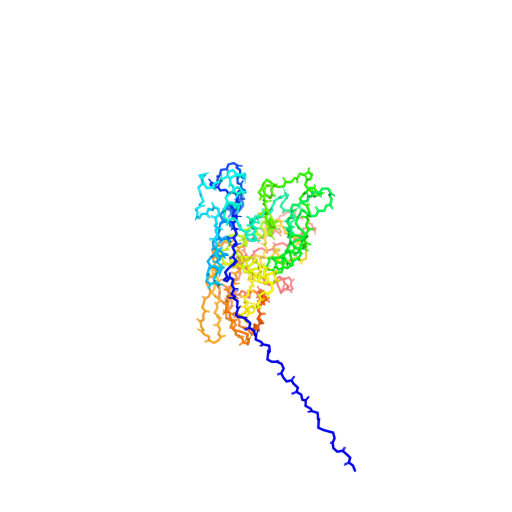81 92 ALA A CA 1
ATOM 721 C C . ALA A 1 92 ? 16.068 -7.616 -16.897 1.00 98.81 92 ALA A C 1
ATOM 723 O O . ALA A 1 92 ? 15.277 -7.641 -17.843 1.00 98.81 92 ALA A O 1
ATOM 724 N N . ASN A 1 93 ? 17.369 -7.365 -17.063 1.00 98.81 93 ASN A N 1
ATOM 725 C CA . ASN A 1 93 ? 18.001 -7.127 -18.361 1.00 98.81 93 ASN A CA 1
ATOM 726 C C . ASN A 1 93 ? 17.963 -8.367 -19.265 1.00 98.81 93 ASN A C 1
ATOM 728 O O . ASN A 1 93 ? 17.664 -8.243 -20.447 1.00 98.81 93 ASN A O 1
ATOM 732 N N . ASN A 1 94 ? 18.232 -9.559 -18.726 1.00 98.75 94 ASN A N 1
ATOM 733 C CA . ASN A 1 94 ? 18.199 -10.817 -19.481 1.00 98.75 94 ASN A CA 1
ATOM 734 C C . ASN A 1 94 ? 16.775 -11.245 -19.847 1.00 98.75 94 ASN A C 1
ATOM 736 O O . ASN A 1 94 ? 16.557 -11.858 -20.890 1.00 98.75 94 ASN A O 1
ATOM 740 N N . PHE A 1 95 ? 15.804 -10.927 -18.990 1.00 98.75 95 PHE A N 1
ATOM 741 C CA . PHE A 1 95 ? 14.382 -11.043 -19.309 1.00 98.75 95 PHE A CA 1
ATOM 742 C C . PHE A 1 95 ? 13.944 -10.017 -20.370 1.00 98.75 95 PHE A C 1
ATOM 744 O O . PHE A 1 95 ? 12.899 -10.189 -21.006 1.00 98.75 95 PHE A O 1
ATOM 751 N N . ASP A 1 96 ? 14.775 -8.991 -20.584 1.00 98.38 96 ASP A N 1
ATOM 752 C CA . ASP A 1 96 ? 14.569 -7.891 -21.518 1.00 98.38 96 ASP A CA 1
ATOM 753 C C . ASP A 1 96 ? 13.237 -7.185 -21.202 1.00 98.38 96 ASP A C 1
ATOM 755 O O . ASP A 1 96 ? 12.398 -6.945 -22.049 1.00 98.38 96 ASP A O 1
ATOM 759 N N . ALA A 1 97 ? 12.994 -6.913 -19.915 1.00 98.75 97 ALA A N 1
ATOM 760 C CA . ALA A 1 97 ? 11.736 -6.330 -19.451 1.00 98.75 97 ALA A CA 1
ATOM 761 C C . ALA A 1 97 ? 11.399 -5.012 -20.178 1.00 98.75 97 ALA A C 1
ATOM 763 O O . ALA A 1 97 ? 12.262 -4.152 -20.343 1.00 98.75 97 ALA A O 1
ATOM 764 N N . ASP A 1 98 ? 10.125 -4.804 -20.522 1.00 98.88 98 ASP A N 1
ATOM 765 C CA . ASP A 1 98 ? 9.642 -3.516 -21.039 1.00 98.88 98 ASP A CA 1
ATOM 766 C C . ASP A 1 98 ? 9.515 -2.480 -19.914 1.00 98.88 98 ASP A C 1
ATOM 768 O O . ASP A 1 98 ? 9.614 -1.270 -20.139 1.00 98.88 98 ASP A O 1
ATOM 772 N N . PHE A 1 99 ? 9.297 -2.955 -18.683 1.00 98.88 99 PHE A N 1
ATOM 773 C CA . PHE A 1 99 ? 9.309 -2.126 -17.487 1.00 98.88 99 PHE A CA 1
ATOM 774 C C . PHE A 1 99 ? 9.743 -2.913 -16.248 1.00 98.88 99 PHE A C 1
ATOM 776 O O . PHE A 1 99 ? 9.310 -4.050 -16.032 1.00 98.88 99 PHE A O 1
ATOM 783 N N . PHE A 1 100 ? 10.555 -2.278 -15.405 1.00 98.94 100 PHE A N 1
ATOM 784 C CA . PHE A 1 100 ? 10.985 -2.802 -14.110 1.00 98.94 100 PHE A CA 1
ATOM 785 C C . PHE A 1 100 ? 10.315 -2.042 -12.958 1.00 98.94 100 PHE A C 1
ATOM 787 O O . PHE A 1 100 ? 10.302 -0.811 -12.940 1.00 98.94 100 PHE A O 1
ATOM 794 N N . HIS A 1 101 ? 9.804 -2.747 -11.952 1.00 98.94 101 HIS A N 1
ATOM 795 C CA . HIS A 1 101 ? 9.281 -2.110 -10.749 1.00 98.94 101 HIS A CA 1
ATOM 796 C C . HIS A 1 101 ? 9.742 -2.811 -9.471 1.00 98.94 101 HIS A C 1
ATOM 798 O O . HIS A 1 101 ? 9.464 -3.994 -9.275 1.00 98.94 101 HIS A O 1
ATOM 804 N N . SER A 1 102 ? 10.409 -2.064 -8.590 1.00 98.94 102 SER A N 1
ATOM 805 C CA . SER A 1 102 ? 10.782 -2.504 -7.246 1.00 98.94 102 SER A CA 1
ATOM 806 C C . SER A 1 102 ? 9.810 -1.947 -6.198 1.00 98.94 102 SER A C 1
ATOM 808 O O . SER A 1 102 ? 9.438 -0.773 -6.254 1.00 98.94 102 SER A O 1
ATOM 810 N N . ILE A 1 103 ? 9.375 -2.795 -5.266 1.00 98.94 103 ILE A N 1
ATOM 811 C CA . ILE A 1 103 ? 8.359 -2.494 -4.248 1.00 98.94 103 ILE A CA 1
ATOM 812 C C . ILE A 1 103 ? 9.025 -2.464 -2.874 1.00 98.94 103 ILE A C 1
ATOM 814 O O . ILE A 1 103 ? 9.605 -3.471 -2.467 1.00 98.94 103 ILE A O 1
ATOM 818 N N . HIS A 1 104 ? 8.890 -1.336 -2.177 1.00 98.88 104 HIS A N 1
ATOM 819 C CA . HIS A 1 104 ? 9.420 -1.061 -0.844 1.00 98.88 104 HIS A CA 1
ATOM 820 C C . HIS A 1 104 ? 8.421 -0.296 0.046 1.00 98.88 104 HIS A C 1
ATOM 822 O O . HIS A 1 104 ? 7.368 0.194 -0.393 1.00 98.88 104 HIS A O 1
ATOM 828 N N . SER A 1 105 ? 8.764 -0.193 1.327 1.00 98.56 105 SER A N 1
ATOM 829 C CA . SER A 1 105 ? 8.143 0.715 2.292 1.00 98.56 105 SER A CA 1
ATOM 830 C C . SER A 1 105 ? 9.221 1.492 3.039 1.00 98.56 105 SER A C 1
ATOM 832 O O . SER A 1 105 ? 10.287 0.968 3.336 1.00 98.56 105 SER A O 1
ATOM 834 N N . ASN A 1 106 ? 8.922 2.735 3.399 1.00 98.06 106 ASN A N 1
ATOM 835 C CA . ASN A 1 106 ? 9.925 3.656 3.907 1.00 98.06 106 ASN A CA 1
ATOM 836 C C . ASN A 1 106 ? 10.078 3.568 5.427 1.00 98.06 106 ASN A C 1
ATOM 838 O O . ASN A 1 106 ? 9.155 3.170 6.135 1.00 98.06 106 ASN A O 1
ATOM 842 N N . GLY A 1 107 ? 11.198 4.063 5.940 1.00 96.81 107 GLY A N 1
ATOM 843 C CA . GLY A 1 107 ? 11.432 4.224 7.368 1.00 96.81 107 GLY A CA 1
ATOM 844 C C . GLY A 1 107 ? 12.367 5.395 7.641 1.00 96.81 107 GLY A C 1
ATOM 845 O O . GLY A 1 107 ? 13.301 5.661 6.884 1.00 96.81 107 GLY A O 1
ATOM 846 N N . PHE A 1 108 ? 12.118 6.122 8.726 1.00 94.75 108 PHE A N 1
ATOM 847 C CA . PHE A 1 108 ? 12.993 7.183 9.205 1.00 94.75 108 PHE A CA 1
ATOM 848 C C . PHE A 1 108 ? 12.986 7.324 10.739 1.00 94.75 108 PHE A C 1
ATOM 850 O O . PHE A 1 108 ? 13.886 6.825 11.409 1.00 94.75 108 PHE A O 1
ATOM 857 N N . GLN A 1 109 ? 12.018 8.059 11.299 1.00 95.56 109 GLN A N 1
ATOM 858 C CA . GLN A 1 109 ? 11.930 8.400 12.732 1.00 95.56 109 GLN A CA 1
ATOM 859 C C . GLN A 1 109 ? 10.546 8.098 13.335 1.00 95.56 109 GLN A C 1
ATOM 861 O O . GLN A 1 109 ? 10.204 8.600 14.406 1.00 95.56 109 GLN A O 1
ATOM 866 N N . GLY A 1 110 ? 9.711 7.341 12.625 1.00 96.81 110 GLY A N 1
ATOM 867 C CA . GLY A 1 110 ? 8.364 6.948 13.043 1.00 96.81 110 GLY A CA 1
ATOM 868 C C . GLY A 1 110 ? 7.324 8.070 13.085 1.00 96.81 110 GLY A C 1
ATOM 869 O O . GLY A 1 110 ? 6.236 7.888 13.629 1.00 96.81 110 GLY A O 1
ATOM 870 N N . ASN A 1 111 ? 7.634 9.240 12.521 1.00 97.06 111 ASN A N 1
ATOM 871 C CA . ASN A 1 111 ? 6.783 10.434 12.563 1.00 97.06 111 ASN A CA 1
ATOM 872 C C . ASN A 1 111 ? 6.434 11.006 11.177 1.00 97.06 111 ASN A C 1
ATOM 874 O O . ASN A 1 111 ? 5.972 12.141 11.074 1.00 97.06 111 ASN A O 1
ATOM 878 N N . SER A 1 112 ? 6.675 10.242 10.113 1.00 97.75 112 SER A N 1
ATOM 879 C CA . SER A 1 112 ? 6.415 10.618 8.722 1.00 97.75 112 SER A CA 1
ATOM 880 C C . SER A 1 112 ? 5.586 9.532 8.054 1.00 97.75 112 SER A C 1
ATOM 882 O O . SER A 1 112 ? 5.706 8.376 8.424 1.00 97.75 112 SER A O 1
ATOM 884 N N . ASN A 1 113 ? 4.738 9.892 7.088 1.00 98.38 113 ASN A N 1
ATOM 885 C CA . ASN A 1 113 ? 4.010 8.910 6.285 1.00 98.38 113 ASN A CA 1
ATOM 886 C C . ASN A 1 113 ? 3.613 9.491 4.925 1.00 98.38 113 ASN A C 1
ATOM 888 O O . ASN A 1 113 ? 2.442 9.778 4.692 1.00 98.38 113 ASN A O 1
ATOM 892 N N . TYR A 1 114 ? 4.589 9.731 4.050 1.00 98.44 114 TYR A N 1
ATOM 893 C CA . TYR A 1 114 ? 4.366 10.173 2.669 1.00 98.44 114 TYR A CA 1
ATOM 894 C C . TYR A 1 114 ? 4.738 9.068 1.673 1.00 98.44 114 TYR A C 1
ATOM 896 O O . TYR A 1 114 ? 5.524 8.181 1.984 1.00 98.44 114 TYR A O 1
ATOM 904 N N . THR A 1 115 ? 4.207 9.142 0.457 1.00 98.81 115 THR A N 1
ATOM 905 C CA . THR A 1 115 ? 4.584 8.245 -0.645 1.00 98.81 115 THR A CA 1
ATOM 906 C C . THR A 1 115 ? 5.711 8.866 -1.468 1.00 98.81 115 THR A C 1
ATOM 908 O O . THR A 1 115 ? 5.645 10.046 -1.827 1.00 98.81 115 THR A O 1
ATOM 911 N N . VAL A 1 116 ? 6.727 8.091 -1.845 1.00 98.81 116 VAL A N 1
ATOM 912 C CA . VAL A 1 116 ? 7.731 8.531 -2.828 1.00 98.81 116 VAL A CA 1
ATOM 913 C C . VAL A 1 116 ? 8.015 7.439 -3.850 1.00 98.81 116 VAL A C 1
ATOM 915 O O . VAL A 1 116 ? 8.211 6.284 -3.504 1.00 98.81 116 VAL A O 1
ATOM 918 N N . ILE A 1 117 ? 8.021 7.811 -5.130 1.00 98.88 117 ILE A N 1
ATOM 919 C CA . ILE A 1 117 ? 8.414 6.920 -6.223 1.00 98.88 117 ILE A CA 1
ATOM 920 C C . ILE A 1 117 ? 9.730 7.419 -6.806 1.00 98.88 117 ILE A C 1
ATOM 922 O O . ILE A 1 117 ? 9.794 8.522 -7.366 1.00 98.88 117 ILE A O 1
ATOM 926 N N . PHE A 1 118 ? 10.764 6.596 -6.706 1.00 98.88 118 PHE A N 1
ATOM 927 C CA . PHE A 1 118 ? 12.081 6.873 -7.251 1.00 98.88 118 PHE A CA 1
ATOM 928 C C . PHE A 1 118 ? 12.217 6.387 -8.689 1.00 98.88 118 PHE A C 1
ATOM 930 O O . PHE A 1 118 ? 11.620 5.391 -9.097 1.00 98.88 118 PHE A O 1
ATOM 937 N N . TYR A 1 119 ? 13.040 7.097 -9.449 1.00 98.88 119 TYR A N 1
ATOM 938 C CA . TYR A 1 119 ? 13.581 6.667 -10.734 1.00 98.88 119 TYR A CA 1
ATOM 939 C C . TYR A 1 119 ? 15.074 6.997 -10.774 1.00 98.88 119 TYR A C 1
ATOM 941 O O . TYR A 1 119 ? 15.541 7.886 -10.055 1.00 98.88 119 TYR A O 1
ATOM 949 N N . LYS A 1 120 ? 15.825 6.313 -11.641 1.00 98.62 120 LYS A N 1
ATOM 950 C CA . LYS A 1 120 ? 17.252 6.588 -11.795 1.00 98.62 120 LYS A CA 1
ATOM 951 C C . LYS A 1 120 ? 17.508 7.943 -12.452 1.00 98.62 120 LYS A C 1
ATOM 953 O O . LYS A 1 120 ? 17.037 8.211 -13.562 1.00 98.62 120 LYS A O 1
ATOM 958 N N . GLU A 1 121 ? 18.314 8.764 -11.794 1.00 98.38 121 GLU A N 1
ATOM 959 C CA . GLU A 1 121 ? 18.791 10.049 -12.299 1.00 98.38 121 GLU A CA 1
ATOM 960 C C . GLU A 1 121 ? 20.263 9.984 -12.735 1.00 98.38 121 GLU A C 1
ATOM 962 O O . GLU A 1 121 ? 21.110 9.408 -12.053 1.00 98.38 121 GLU A O 1
ATOM 967 N N . VAL A 1 122 ? 20.584 10.607 -13.868 1.00 97.75 122 VAL A N 1
ATOM 968 C CA . VAL A 1 122 ? 21.943 10.7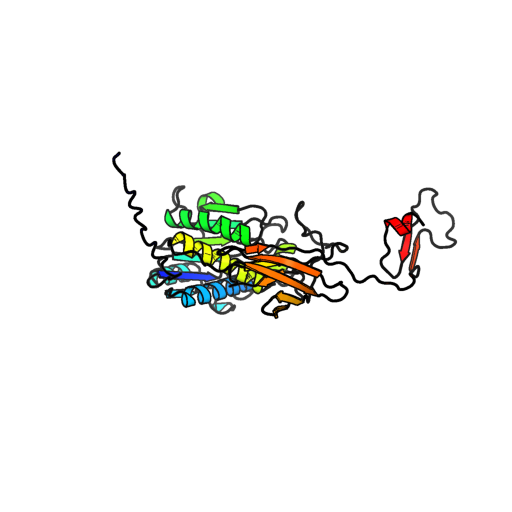95 -14.383 1.00 97.75 122 VAL A CA 1
ATOM 969 C C . VAL A 1 122 ? 22.089 12.251 -14.817 1.00 97.75 122 VAL A C 1
ATOM 971 O O . VAL A 1 122 ? 21.299 12.748 -15.617 1.00 97.75 122 VAL A O 1
ATOM 974 N N . ASN A 1 123 ? 23.101 12.947 -14.289 1.00 95.69 123 ASN A N 1
ATOM 975 C CA . ASN A 1 123 ? 23.392 14.352 -14.606 1.00 95.69 123 ASN A CA 1
ATOM 976 C C . ASN A 1 123 ? 22.176 15.293 -14.439 1.00 95.69 123 ASN A C 1
ATOM 978 O O . ASN A 1 123 ? 21.934 16.159 -15.278 1.00 95.69 123 ASN A O 1
ATOM 982 N N . GLY A 1 124 ? 21.392 15.110 -13.369 1.00 95.12 124 GLY A N 1
ATOM 983 C CA . GLY A 1 124 ? 20.230 15.954 -13.062 1.00 95.12 124 GLY A CA 1
ATOM 984 C C . GLY A 1 124 ? 18.985 15.679 -13.913 1.00 95.12 124 GLY A C 1
ATOM 985 O O . GLY A 1 124 ? 18.053 16.478 -13.908 1.00 95.12 124 GLY A O 1
ATOM 986 N N . SER A 1 125 ? 18.954 14.588 -14.680 1.00 97.69 125 SER A N 1
ATOM 987 C CA . SER A 1 125 ? 17.803 14.179 -15.496 1.00 97.69 125 SER A CA 1
ATOM 988 C C . SER A 1 125 ? 17.509 12.691 -15.331 1.00 97.69 125 SER A C 1
ATOM 990 O O . SER A 1 125 ? 18.400 11.907 -15.019 1.00 97.69 125 SER A O 1
ATOM 992 N N . ALA A 1 126 ? 16.258 12.275 -15.544 1.00 98.44 126 ALA A N 1
ATOM 993 C CA . ALA A 1 126 ? 15.919 10.853 -15.555 1.00 98.44 126 ALA A CA 1
ATOM 994 C C . ALA A 1 126 ? 16.715 10.128 -16.654 1.00 98.44 126 ALA A C 1
ATOM 996 O O . ALA A 1 126 ? 16.708 10.583 -17.798 1.00 98.44 126 ALA A O 1
ATOM 997 N N . GLN A 1 127 ? 17.359 8.998 -16.333 1.00 98.19 127 GLN A N 1
ATOM 998 C CA . GLN A 1 127 ? 18.046 8.177 -17.343 1.00 98.19 127 GLN A CA 1
ATOM 999 C C . GLN A 1 127 ? 17.070 7.736 -18.439 1.00 98.19 127 GLN A C 1
ATOM 1001 O O . GLN A 1 127 ? 17.394 7.775 -19.623 1.00 98.19 127 GLN A O 1
ATOM 1006 N N . PHE A 1 128 ? 15.861 7.357 -18.024 1.00 98.50 128 PHE A N 1
ATOM 1007 C CA . PHE A 1 128 ? 14.748 7.043 -18.906 1.00 98.50 128 PHE A CA 1
ATOM 1008 C C . PHE A 1 128 ? 13.610 8.037 -18.639 1.00 98.50 128 PHE A C 1
ATOM 1010 O O . PHE A 1 128 ? 13.026 8.000 -17.550 1.00 98.50 128 PHE A O 1
ATOM 1017 N N . PRO A 1 129 ? 13.240 8.906 -19.600 1.00 98.56 129 PRO A N 1
ATOM 1018 C CA . PRO A 1 129 ? 12.089 9.804 -19.458 1.00 98.56 129 PRO A CA 1
ATOM 1019 C C . PRO A 1 129 ? 10.793 9.071 -19.083 1.00 98.56 129 PRO A C 1
ATOM 1021 O O . PRO A 1 129 ? 9.978 9.578 -18.313 1.00 98.56 129 PRO A O 1
ATOM 1024 N N . GLN A 1 130 ? 10.637 7.839 -19.564 1.00 98.75 130 GLN A N 1
ATOM 1025 C CA . GLN A 1 130 ? 9.519 6.955 -19.259 1.00 98.75 130 GLN A CA 1
ATOM 1026 C C . GLN A 1 130 ? 9.441 6.567 -17.773 1.00 98.75 130 GLN A C 1
ATOM 1028 O O . GLN A 1 130 ? 8.347 6.428 -17.231 1.00 98.75 130 GLN A O 1
ATOM 1033 N N . ALA A 1 131 ? 10.578 6.437 -17.082 1.00 98.88 131 ALA A N 1
ATOM 1034 C CA . ALA A 1 131 ? 10.591 6.155 -15.647 1.00 98.88 131 ALA A CA 1
ATOM 1035 C C . ALA A 1 131 ? 10.071 7.357 -14.839 1.00 98.88 131 ALA A C 1
ATOM 1037 O O . ALA A 1 131 ? 9.304 7.184 -13.892 1.00 98.88 131 ALA A O 1
ATOM 1038 N N . LEU A 1 132 ? 10.402 8.585 -15.258 1.00 98.81 132 LEU A N 1
ATOM 1039 C CA . LEU A 1 132 ? 9.824 9.809 -14.691 1.00 98.81 132 LEU A CA 1
ATOM 1040 C C . LEU A 1 132 ? 8.318 9.917 -14.989 1.00 98.81 132 LEU A C 1
ATOM 1042 O O . LEU A 1 132 ? 7.545 10.309 -14.111 1.00 98.81 132 LEU A O 1
ATOM 1046 N N . GLN A 1 133 ? 7.880 9.554 -16.199 1.00 98.81 133 GLN A N 1
ATOM 1047 C CA . GLN A 1 133 ? 6.455 9.489 -16.541 1.00 98.81 133 GLN A CA 1
ATOM 1048 C C . GLN A 1 133 ? 5.715 8.513 -15.616 1.00 98.81 133 GLN A C 1
ATOM 1050 O O . GLN A 1 133 ? 4.752 8.917 -14.961 1.00 98.81 133 GLN A O 1
ATOM 1055 N N . MET A 1 134 ? 6.191 7.267 -15.505 1.00 98.88 134 MET A N 1
ATOM 1056 C CA . MET A 1 134 ? 5.612 6.274 -14.595 1.00 98.88 134 MET A CA 1
ATOM 1057 C C . MET A 1 134 ? 5.614 6.775 -13.152 1.00 98.88 134 MET A C 1
ATOM 1059 O O . MET A 1 134 ? 4.595 6.694 -12.476 1.00 98.88 134 MET A O 1
ATOM 1063 N N . SER A 1 135 ? 6.733 7.315 -12.671 1.00 98.88 135 SER A N 1
ATOM 1064 C CA . SER A 1 135 ? 6.859 7.805 -11.297 1.00 98.88 135 SER A CA 1
ATOM 1065 C C . SER A 1 135 ? 5.805 8.874 -10.969 1.00 98.88 135 SER A C 1
ATOM 1067 O O . SER A 1 135 ? 5.201 8.843 -9.895 1.00 98.88 135 SER A O 1
ATOM 1069 N N . ASN A 1 136 ? 5.496 9.773 -11.911 1.00 98.88 136 ASN A N 1
ATOM 1070 C CA . ASN A 1 136 ? 4.436 10.769 -11.739 1.00 98.88 136 ASN A CA 1
ATOM 1071 C C . ASN A 1 136 ? 3.018 10.181 -11.747 1.00 98.88 136 ASN A C 1
ATOM 1073 O O . ASN A 1 136 ? 2.168 10.690 -11.019 1.00 98.88 136 ASN A O 1
ATOM 1077 N N . ILE A 1 137 ? 2.762 9.130 -12.528 1.00 98.81 137 ILE A N 1
ATOM 1078 C CA . ILE A 1 137 ? 1.481 8.404 -12.514 1.00 98.81 137 ILE A CA 1
ATOM 1079 C C . ILE A 1 137 ? 1.328 7.654 -11.183 1.00 98.81 137 ILE A C 1
ATOM 1081 O O . ILE A 1 137 ? 0.323 7.783 -10.478 1.00 98.81 137 ILE A O 1
ATOM 1085 N N . MET A 1 138 ? 2.354 6.885 -10.826 1.00 98.88 138 MET A N 1
ATOM 1086 C CA . MET A 1 138 ? 2.335 5.947 -9.714 1.00 98.88 138 MET A CA 1
ATOM 1087 C C . MET A 1 138 ? 2.288 6.645 -8.361 1.00 98.88 138 MET A C 1
ATOM 1089 O O . MET A 1 138 ? 1.516 6.217 -7.500 1.00 98.88 138 MET A O 1
ATOM 1093 N N . LYS A 1 139 ? 3.013 7.763 -8.180 1.00 98.75 139 LYS A N 1
ATOM 1094 C CA . LYS A 1 139 ? 2.987 8.505 -6.907 1.00 98.75 139 LYS A CA 1
ATOM 1095 C C . LYS A 1 139 ? 1.562 8.886 -6.521 1.00 98.75 139 LYS A C 1
ATOM 1097 O O . LYS A 1 139 ? 1.221 8.823 -5.351 1.00 98.75 139 LYS A O 1
ATOM 1102 N N . THR A 1 140 ? 0.729 9.257 -7.498 1.00 98.62 140 THR A N 1
ATOM 1103 C CA . THR A 1 140 ? -0.639 9.716 -7.257 1.00 98.62 140 THR A CA 1
ATOM 1104 C C . THR A 1 140 ? -1.545 8.551 -6.887 1.00 98.62 140 THR A C 1
ATOM 1106 O O . THR A 1 140 ? -2.336 8.676 -5.957 1.00 98.62 140 THR A O 1
ATOM 1109 N N . LYS A 1 141 ? -1.424 7.412 -7.574 1.00 98.69 141 LYS A N 1
ATOM 1110 C CA . LYS A 1 141 ? -2.278 6.242 -7.329 1.00 98.69 141 LYS A CA 1
ATOM 1111 C C . LYS A 1 141 ? -1.949 5.563 -6.002 1.00 98.69 141 LYS A C 1
ATOM 1113 O O . LYS A 1 141 ? -2.872 5.249 -5.255 1.00 98.69 141 LYS A O 1
ATOM 1118 N N . VAL A 1 142 ? -0.664 5.390 -5.688 1.00 98.88 142 VAL A N 1
ATOM 1119 C CA . VAL A 1 142 ? -0.224 4.807 -4.409 1.00 98.88 142 VAL A CA 1
ATOM 1120 C C . VAL A 1 142 ? -0.573 5.736 -3.244 1.00 98.88 142 VAL A C 1
ATOM 1122 O O . VAL A 1 142 ? -1.158 5.285 -2.267 1.00 98.88 142 VAL A O 1
ATOM 1125 N N . TYR A 1 143 ? -0.363 7.049 -3.391 1.00 98.69 143 TYR A N 1
ATOM 1126 C CA . TYR A 1 143 ? -0.817 8.054 -2.419 1.00 98.69 143 TYR A CA 1
ATOM 1127 C C . TYR A 1 143 ? -2.318 7.973 -2.133 1.00 98.69 143 TYR A C 1
ATOM 1129 O O . TYR A 1 143 ? -2.737 7.999 -0.980 1.00 98.69 143 TYR A O 1
ATOM 1137 N N . GLN A 1 144 ? -3.141 7.850 -3.177 1.00 98.12 144 GLN A N 1
ATOM 1138 C CA . GLN A 1 144 ? -4.590 7.733 -3.023 1.00 98.12 144 GLN A CA 1
ATOM 1139 C C . GLN A 1 144 ? -5.002 6.419 -2.351 1.00 98.12 144 GLN A C 1
ATOM 1141 O O . GLN A 1 144 ? -5.965 6.422 -1.588 1.00 98.12 144 GLN A O 1
ATOM 1146 N N . ALA A 1 145 ? -4.310 5.312 -2.631 1.00 98.25 145 ALA A N 1
ATOM 1147 C CA . ALA A 1 145 ? -4.596 4.018 -2.017 1.00 98.25 145 ALA A CA 1
ATOM 1148 C C . ALA A 1 145 ? -4.182 3.979 -0.539 1.00 98.25 145 ALA A C 1
ATOM 1150 O O . ALA A 1 145 ? -4.997 3.630 0.308 1.00 98.25 145 ALA A O 1
ATOM 1151 N N . ASN A 1 146 ? -2.975 4.435 -0.216 1.00 98.19 146 ASN A N 1
ATOM 1152 C CA . ASN A 1 146 ? -2.454 4.377 1.152 1.00 98.19 146 ASN A CA 1
ATOM 1153 C C . ASN A 1 146 ? -2.910 5.567 2.015 1.00 98.19 146 ASN A C 1
ATOM 1155 O O . ASN A 1 146 ? -2.766 5.553 3.234 1.00 98.19 146 ASN A O 1
ATOM 1159 N N . ARG A 1 147 ? -3.475 6.616 1.398 1.00 97.44 147 ARG A N 1
ATOM 1160 C CA . ARG A 1 147 ? -3.912 7.858 2.065 1.00 97.44 147 ARG A CA 1
ATOM 1161 C C . ARG A 1 147 ? -2.807 8.466 2.937 1.00 97.44 147 ARG A C 1
ATOM 1163 O O . ARG A 1 147 ? -3.044 8.899 4.065 1.00 97.44 147 ARG A O 1
ATOM 1170 N N . THR A 1 148 ? -1.594 8.479 2.389 1.00 97.88 148 THR A N 1
ATOM 1171 C CA . THR A 1 148 ? -0.412 9.107 2.986 1.00 97.88 148 THR A CA 1
ATOM 1172 C C . THR A 1 148 ? -0.558 10.636 3.013 1.00 97.88 148 THR A C 1
ATOM 1174 O O . THR A 1 148 ? -1.498 11.207 2.458 1.00 97.88 148 THR A O 1
ATOM 1177 N N . THR A 1 149 ? 0.346 11.347 3.687 1.00 97.44 149 THR A N 1
ATOM 1178 C CA . THR A 1 149 ? 0.225 12.803 3.896 1.00 97.44 149 THR A CA 1
ATOM 1179 C C . THR A 1 149 ? 0.694 13.646 2.714 1.00 97.44 149 THR A C 1
ATOM 1181 O O . THR A 1 149 ? 0.239 14.775 2.542 1.00 97.44 149 THR A O 1
ATOM 1184 N N . ALA A 1 150 ? 1.580 13.108 1.877 1.00 98.00 150 ALA A N 1
ATOM 1185 C CA . ALA A 1 150 ? 2.087 13.755 0.671 1.00 98.00 150 ALA A CA 1
ATOM 1186 C C . ALA A 1 150 ? 2.556 12.710 -0.350 1.00 98.00 150 ALA A C 1
ATOM 1188 O O . ALA A 1 150 ? 2.684 11.530 -0.026 1.00 98.00 150 ALA A O 1
ATOM 1189 N N . SER A 1 151 ? 2.835 13.146 -1.584 1.00 98.62 151 SER A N 1
ATOM 1190 C CA . SER A 1 151 ? 3.381 12.272 -2.625 1.00 98.62 151 SER A CA 1
ATOM 1191 C C . SER A 1 151 ? 4.455 12.940 -3.474 1.00 98.62 151 SER A C 1
ATOM 1193 O O . SER A 1 151 ? 4.335 14.102 -3.877 1.00 98.62 151 SER A O 1
ATOM 1195 N N . TYR A 1 152 ? 5.508 12.187 -3.784 1.00 98.69 152 TYR A N 1
ATOM 1196 C CA . TYR A 1 152 ? 6.671 12.699 -4.496 1.00 98.69 152 TYR A CA 1
ATOM 1197 C C . TYR A 1 152 ? 7.121 11.763 -5.618 1.00 98.69 152 TYR A C 1
ATOM 1199 O O . TYR A 1 152 ? 7.112 10.546 -5.488 1.00 98.69 152 TYR A O 1
ATOM 1207 N N . SER A 1 153 ? 7.545 12.370 -6.726 1.00 98.69 153 SER A N 1
ATOM 1208 C CA . SER A 1 153 ? 8.359 11.730 -7.761 1.00 98.69 153 SER A CA 1
ATOM 1209 C C . SER A 1 153 ? 9.764 12.310 -7.623 1.00 98.69 153 SER A C 1
ATOM 1211 O O . SER A 1 153 ? 9.898 13.539 -7.501 1.00 98.69 153 SER A O 1
ATOM 1213 N N . ARG A 1 154 ? 10.785 11.455 -7.525 1.00 98.50 154 ARG A N 1
ATOM 1214 C CA . ARG A 1 154 ? 12.163 11.872 -7.228 1.00 98.50 154 ARG A CA 1
ATOM 1215 C C . ARG A 1 154 ? 13.177 11.096 -8.058 1.00 98.50 154 ARG A C 1
ATOM 1217 O O . ARG A 1 154 ? 13.096 9.876 -8.152 1.00 98.50 154 ARG A O 1
ATOM 1224 N N . GLY A 1 155 ? 14.158 11.814 -8.598 1.00 98.62 155 GLY A N 1
ATOM 1225 C CA . GLY A 1 155 ? 15.401 11.204 -9.042 1.00 98.62 155 GLY A CA 1
ATOM 1226 C C . GLY A 1 155 ? 16.191 10.744 -7.823 1.00 98.62 155 GLY A C 1
ATOM 1227 O O . GLY A 1 155 ? 16.339 11.499 -6.859 1.00 98.62 155 GLY A O 1
ATOM 1228 N N . ASP A 1 156 ? 16.650 9.499 -7.842 1.00 98.38 156 ASP A N 1
ATOM 1229 C CA . ASP A 1 156 ? 17.374 8.899 -6.722 1.00 98.38 156 ASP A CA 1
ATOM 1230 C C . ASP A 1 156 ? 18.650 9.676 -6.365 1.00 98.38 156 ASP A C 1
ATOM 1232 O O . ASP A 1 156 ? 18.857 9.989 -5.197 1.00 98.38 156 ASP A O 1
ATOM 1236 N N . TYR A 1 157 ? 19.445 10.095 -7.351 1.00 98.06 157 TYR A N 1
ATOM 1237 C CA . TYR A 1 157 ? 20.713 10.785 -7.108 1.00 98.06 157 TYR A CA 1
ATOM 1238 C C . TYR A 1 157 ? 20.531 12.144 -6.427 1.00 98.06 157 TYR A C 1
ATOM 1240 O O . TYR A 1 157 ? 21.134 12.387 -5.386 1.00 98.06 157 TYR A O 1
ATOM 1248 N N . SER A 1 158 ? 19.687 13.030 -6.964 1.00 97.38 158 SER A N 1
ATOM 1249 C CA . SER A 1 158 ? 19.459 14.347 -6.353 1.00 97.38 158 SER A CA 1
ATOM 1250 C C . SER A 1 158 ? 18.797 14.269 -4.974 1.00 97.38 158 SER A C 1
ATOM 1252 O O . SER A 1 158 ? 18.952 15.192 -4.175 1.00 97.38 158 SER A O 1
ATOM 1254 N N . PHE A 1 159 ? 18.052 13.198 -4.681 1.00 96.75 159 PHE A N 1
ATOM 1255 C CA . PHE A 1 159 ? 17.379 13.029 -3.392 1.00 96.75 159 PHE A CA 1
ATOM 1256 C C . PHE A 1 159 ? 18.248 12.321 -2.341 1.00 96.75 159 PHE A C 1
ATOM 1258 O O . PHE A 1 159 ? 18.253 12.736 -1.186 1.00 96.75 159 PHE A O 1
ATOM 1265 N N . LEU A 1 160 ? 18.975 11.267 -2.727 1.00 96.69 160 LEU A N 1
ATOM 1266 C CA . LEU A 1 160 ? 19.735 10.387 -1.827 1.00 96.69 160 LEU A CA 1
ATOM 1267 C C . LEU A 1 160 ? 21.251 10.639 -1.861 1.00 96.69 160 LEU A C 1
ATOM 1269 O O . LEU A 1 160 ? 21.971 10.185 -0.976 1.00 96.69 160 LEU A O 1
ATOM 1273 N N . GLY A 1 161 ? 21.758 11.330 -2.884 1.00 97.50 161 GLY A N 1
ATOM 1274 C CA . GLY A 1 161 ? 23.191 11.504 -3.147 1.00 97.50 161 GLY A CA 1
ATOM 1275 C C . GLY A 1 161 ? 23.850 10.324 -3.873 1.00 97.50 161 GLY A C 1
ATOM 1276 O O . GLY A 1 161 ? 25.061 10.338 -4.084 1.00 97.50 161 GLY A O 1
ATOM 1277 N N . PHE A 1 162 ? 23.081 9.299 -4.254 1.00 97.38 162 PHE A N 1
ATOM 1278 C CA . PHE A 1 162 ? 23.551 8.120 -4.985 1.00 97.38 162 PHE A CA 1
ATOM 1279 C C . PHE A 1 162 ? 22.421 7.490 -5.809 1.00 97.38 162 PHE A C 1
ATOM 1281 O O . PHE A 1 162 ? 21.244 7.722 -5.542 1.00 97.38 162 PHE A O 1
ATOM 1288 N N . ASN A 1 163 ? 22.772 6.649 -6.791 1.00 98.06 163 ASN A N 1
ATOM 1289 C CA . ASN A 1 163 ? 21.771 5.840 -7.487 1.00 98.06 163 ASN A CA 1
ATOM 1290 C C . ASN A 1 163 ? 21.453 4.551 -6.723 1.00 98.06 163 ASN A C 1
ATOM 1292 O O . ASN A 1 163 ? 22.372 3.802 -6.349 1.00 98.06 163 ASN A O 1
ATOM 1296 N N . LEU A 1 164 ? 20.161 4.261 -6.575 1.00 98.31 164 LEU A N 1
ATOM 1297 C CA . LEU A 1 164 ? 19.650 3.031 -5.971 1.00 98.31 164 LEU A CA 1
ATOM 1298 C C . LEU A 1 164 ? 20.196 1.822 -6.731 1.00 98.31 164 LEU A C 1
ATOM 1300 O O . LEU A 1 164 ? 20.201 1.799 -7.962 1.00 98.31 164 LEU A O 1
ATOM 1304 N N . GLY A 1 165 ? 20.703 0.828 -5.996 1.00 97.81 165 GLY A N 1
ATOM 1305 C CA . GLY A 1 165 ? 21.409 -0.306 -6.597 1.00 97.81 165 GLY A CA 1
ATOM 1306 C C . GLY A 1 165 ? 20.545 -1.085 -7.585 1.00 97.81 165 GLY A C 1
ATOM 1307 O O . GLY A 1 165 ? 21.034 -1.389 -8.662 1.00 97.81 165 GLY A O 1
ATOM 1308 N N . VAL A 1 166 ? 19.265 -1.285 -7.256 1.00 98.12 166 VAL A N 1
ATOM 1309 C CA . VAL A 1 166 ? 18.280 -2.028 -8.064 1.00 98.12 166 VAL A CA 1
ATOM 1310 C C . VAL A 1 166 ? 17.760 -1.270 -9.298 1.00 98.12 166 VAL A C 1
ATOM 1312 O O . VAL A 1 166 ? 16.904 -1.743 -10.038 1.00 98.12 166 VAL A O 1
ATOM 1315 N N . LEU A 1 167 ? 18.208 -0.027 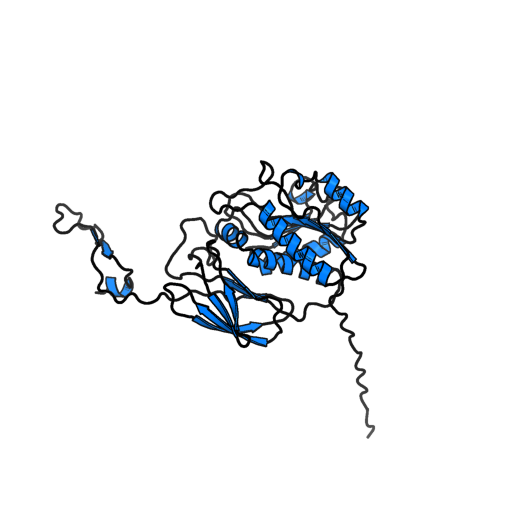-9.486 1.00 98.62 167 LEU A N 1
ATOM 1316 C CA . LEU A 1 167 ? 17.930 0.760 -10.687 1.00 98.62 167 LEU A CA 1
ATOM 1317 C C . LEU A 1 167 ? 19.217 1.045 -11.470 1.00 98.62 167 LEU A C 1
ATOM 1319 O O . LEU A 1 167 ? 19.188 1.709 -12.506 1.00 98.62 167 LEU A O 1
ATOM 1323 N N . ARG A 1 168 ? 20.379 0.627 -10.954 1.00 97.06 168 ARG A N 1
ATOM 1324 C CA . ARG A 1 168 ? 21.672 1.196 -11.344 1.00 97.06 168 ARG A CA 1
ATOM 1325 C C . ARG A 1 168 ? 22.106 0.738 -12.724 1.00 97.06 168 ARG A C 1
ATOM 1327 O O . ARG A 1 168 ? 22.704 1.533 -13.448 1.00 97.06 168 ARG A O 1
ATOM 1334 N N . THR A 1 169 ? 21.856 -0.512 -13.069 1.00 97.81 169 THR A N 1
ATOM 1335 C CA . THR A 1 169 ? 22.352 -1.129 -14.304 1.00 97.81 169 THR A CA 1
ATOM 1336 C C . THR A 1 169 ? 21.232 -1.633 -15.205 1.00 97.81 169 THR A C 1
ATOM 1338 O O . THR A 1 169 ? 21.489 -2.380 -16.144 1.00 97.81 169 THR A O 1
ATOM 1341 N N . LEU A 1 170 ? 19.998 -1.184 -14.958 1.00 98.56 170 LEU A N 1
ATOM 1342 C CA . LEU A 1 170 ? 18.855 -1.449 -15.823 1.00 98.56 170 LEU A CA 1
ATOM 1343 C C . LEU A 1 170 ? 19.049 -0.833 -17.218 1.00 98.56 170 LEU A C 1
ATOM 1345 O O . LEU A 1 170 ? 19.410 0.340 -17.361 1.00 98.56 170 LEU A O 1
ATOM 1349 N N . ASN A 1 171 ? 18.746 -1.628 -18.241 1.00 98.25 171 ASN A N 1
ATOM 1350 C CA . ASN A 1 171 ? 18.735 -1.228 -19.649 1.00 98.25 171 ASN A CA 1
ATOM 1351 C C . ASN A 1 171 ? 17.335 -0.806 -20.134 1.00 98.25 171 ASN A C 1
ATOM 1353 O O . ASN A 1 171 ? 17.175 -0.439 -21.297 1.00 98.25 171 ASN A O 1
ATOM 1357 N N . MET A 1 172 ? 16.340 -0.828 -19.245 1.00 98.75 172 MET A N 1
ATOM 1358 C CA . MET A 1 172 ? 14.953 -0.424 -19.477 1.00 98.75 172 MET A CA 1
ATOM 1359 C C . MET A 1 172 ? 14.490 0.603 -18.426 1.00 98.75 172 MET A C 1
ATOM 1361 O O . MET A 1 172 ? 15.129 0.752 -17.380 1.00 98.75 172 MET A O 1
ATOM 1365 N N . PRO A 1 173 ? 13.363 1.306 -18.653 1.00 98.81 173 PRO A N 1
ATOM 1366 C CA . PRO A 1 173 ? 12.758 2.156 -17.635 1.00 98.81 173 PRO A CA 1
ATOM 1367 C C . PRO A 1 173 ? 12.379 1.361 -16.380 1.00 98.81 173 PRO A C 1
ATOM 1369 O O . PRO A 1 173 ? 11.744 0.308 -16.467 1.00 98.81 173 PRO A O 1
ATOM 1372 N N . GLY A 1 174 ? 12.712 1.904 -15.208 1.00 98.81 174 GLY A N 1
ATOM 1373 C CA . GLY A 1 174 ? 12.327 1.301 -13.941 1.00 98.81 174 GLY A CA 1
ATOM 1374 C C . GLY A 1 174 ? 12.084 2.303 -12.822 1.00 98.81 174 GLY A C 1
ATOM 1375 O O . GLY A 1 174 ? 12.641 3.405 -12.818 1.00 98.81 174 GLY A O 1
ATOM 1376 N N . THR A 1 175 ? 11.232 1.914 -11.877 1.00 98.94 175 THR A N 1
ATOM 1377 C CA . THR A 1 175 ? 10.911 2.700 -10.679 1.00 98.94 175 THR A CA 1
ATOM 1378 C C . THR A 1 175 ? 11.021 1.866 -9.411 1.00 98.94 175 THR A C 1
ATOM 1380 O O . THR A 1 175 ? 10.837 0.651 -9.444 1.00 98.94 175 THR A O 1
ATOM 1383 N N . LEU A 1 176 ? 11.261 2.535 -8.284 1.00 98.94 176 LEU A N 1
ATOM 1384 C CA . LEU A 1 176 ? 11.145 1.961 -6.942 1.00 98.94 176 LEU A CA 1
ATOM 1385 C C . LEU A 1 176 ? 10.066 2.724 -6.172 1.00 98.94 176 LEU A C 1
ATOM 1387 O O . LEU A 1 176 ? 10.130 3.953 -6.097 1.00 98.94 176 LEU A O 1
ATOM 1391 N N . SER A 1 177 ? 9.060 2.035 -5.637 1.00 98.94 177 SER A N 1
ATOM 1392 C CA . SER A 1 177 ? 8.047 2.659 -4.781 1.00 98.94 177 SER A CA 1
ATOM 1393 C C . SER A 1 177 ? 8.395 2.508 -3.312 1.00 98.94 177 SER A C 1
ATOM 1395 O O . SER A 1 177 ? 8.490 1.388 -2.833 1.00 98.94 177 SER A O 1
ATOM 1397 N N . GLU A 1 178 ? 8.448 3.622 -2.597 1.00 98.81 178 GLU A N 1
ATOM 1398 C CA . GLU A 1 178 ? 8.286 3.679 -1.148 1.00 98.81 178 GLU A CA 1
ATOM 1399 C C . GLU A 1 178 ? 6.829 4.065 -0.863 1.00 98.81 178 GLU A C 1
ATOM 1401 O O . GLU A 1 178 ? 6.454 5.248 -0.905 1.00 98.81 178 GLU A O 1
ATOM 1406 N N . GLY A 1 179 ? 5.970 3.058 -0.683 1.00 98.50 179 GLY A N 1
ATOM 1407 C CA . GLY A 1 179 ? 4.517 3.257 -0.692 1.00 98.50 179 GLY A CA 1
ATOM 1408 C C . GLY A 1 179 ? 3.997 4.081 0.487 1.00 98.50 179 GLY A C 1
ATOM 1409 O O . GLY A 1 179 ? 3.158 4.973 0.317 1.00 98.50 179 GLY A O 1
ATOM 1410 N N . SER A 1 180 ? 4.512 3.795 1.677 1.00 98.75 180 SER A N 1
ATOM 1411 C CA . SER A 1 180 ? 4.192 4.439 2.952 1.00 98.75 180 SER A CA 1
ATOM 1412 C C . SER A 1 180 ? 5.285 4.114 3.977 1.00 98.75 180 SER A C 1
ATOM 1414 O O . SER A 1 180 ? 6.229 3.396 3.648 1.00 98.75 180 SER A O 1
ATOM 1416 N N . PHE A 1 181 ? 5.206 4.669 5.188 1.00 98.75 181 PHE A N 1
ATOM 1417 C CA . PHE A 1 181 ? 6.249 4.515 6.206 1.00 98.75 181 PHE A CA 1
ATOM 1418 C C . PHE A 1 181 ? 5.923 3.377 7.178 1.00 98.75 181 PHE A C 1
ATOM 1420 O O . PHE A 1 181 ? 4.960 3.467 7.939 1.00 98.75 181 PHE A O 1
ATOM 1427 N N . HIS A 1 182 ? 6.737 2.322 7.190 1.00 98.62 182 HIS A N 1
ATOM 1428 C CA . HIS A 1 182 ? 6.544 1.167 8.065 1.00 98.62 182 HIS A CA 1
ATOM 1429 C C . HIS A 1 182 ? 6.870 1.447 9.534 1.00 98.62 182 HIS A C 1
ATOM 1431 O O . HIS A 1 182 ? 6.394 0.727 10.404 1.00 98.62 182 HIS A O 1
ATOM 1437 N N . ASP A 1 183 ? 7.653 2.480 9.839 1.00 98.12 183 ASP A N 1
ATOM 1438 C CA . ASP A 1 183 ? 7.989 2.865 11.212 1.00 98.12 183 ASP A CA 1
ATOM 1439 C C . ASP A 1 183 ? 6.979 3.849 11.827 1.00 98.12 183 ASP A C 1
ATOM 1441 O O . ASP A 1 183 ? 6.996 4.087 13.037 1.00 98.12 183 ASP A O 1
ATOM 1445 N N . TYR A 1 184 ? 6.053 4.383 11.026 1.00 98.62 184 TYR A N 1
ATOM 1446 C CA . TYR A 1 184 ? 4.875 5.087 11.519 1.00 98.62 184 TYR A CA 1
ATOM 1447 C C . TYR A 1 184 ? 3.833 4.064 11.988 1.00 98.62 184 TYR A C 1
ATOM 1449 O O . TYR A 1 184 ? 3.139 3.444 11.185 1.00 98.62 184 TYR A O 1
ATOM 1457 N N . ILE A 1 185 ? 3.722 3.879 13.308 1.00 98.44 185 ILE A N 1
ATOM 1458 C CA . ILE A 1 185 ? 2.973 2.769 13.930 1.00 98.44 185 ILE A CA 1
ATOM 1459 C C . ILE A 1 185 ? 1.540 2.572 13.395 1.00 98.44 185 ILE A C 1
ATOM 1461 O O . ILE A 1 185 ? 1.198 1.427 13.088 1.00 98.44 185 ILE A O 1
ATOM 1465 N N . PRO A 1 186 ? 0.703 3.616 13.212 1.00 98.38 186 PRO A N 1
ATOM 1466 C CA . PRO A 1 186 ? -0.620 3.435 12.613 1.00 98.38 186 PRO A CA 1
ATOM 1467 C C . PRO A 1 186 ? -0.577 2.806 11.214 1.00 98.38 186 PRO A C 1
ATOM 1469 O O . PRO A 1 186 ? -1.413 1.964 10.893 1.00 98.38 186 PRO A O 1
ATOM 1472 N N . GLU A 1 187 ? 0.394 3.188 10.384 1.00 98.69 187 GLU A N 1
ATOM 1473 C CA . GLU A 1 187 ? 0.582 2.609 9.053 1.00 98.69 187 GLU A CA 1
ATOM 1474 C C . GLU A 1 187 ? 1.193 1.213 9.122 1.00 98.69 187 GLU A C 1
ATOM 1476 O O . GLU A 1 187 ? 0.767 0.342 8.371 1.00 98.69 187 GLU A O 1
ATOM 1481 N N . SER A 1 188 ? 2.111 0.956 10.056 1.00 98.75 188 SER A N 1
ATOM 1482 C CA . SER A 1 188 ? 2.658 -0.386 10.269 1.00 98.75 188 SER A CA 1
ATOM 1483 C C . SER A 1 188 ? 1.557 -1.412 10.539 1.00 98.75 188 SER A C 1
ATOM 1485 O O . SER A 1 188 ? 1.555 -2.478 9.928 1.00 98.75 188 SER A O 1
ATOM 1487 N N . TRP A 1 189 ? 0.561 -1.074 11.369 1.00 98.62 189 TRP A N 1
ATOM 1488 C CA . TRP A 1 189 ? -0.602 -1.939 11.588 1.00 98.62 189 TRP A CA 1
ATOM 1489 C C . TRP A 1 189 ? -1.399 -2.185 10.306 1.00 98.62 189 TRP A C 1
ATOM 1491 O O . TRP A 1 189 ? -1.759 -3.325 10.021 1.00 98.62 189 TRP A O 1
ATOM 1501 N N . ARG A 1 190 ? -1.646 -1.153 9.487 1.00 98.75 190 ARG A N 1
ATOM 1502 C CA . ARG A 1 190 ? -2.315 -1.327 8.182 1.00 98.75 190 ARG A CA 1
ATOM 1503 C C . ARG A 1 190 ? -1.504 -2.222 7.256 1.00 98.75 190 ARG A C 1
ATOM 1505 O O . ARG A 1 190 ? -2.058 -3.116 6.629 1.00 98.75 190 ARG A O 1
ATOM 1512 N N . LEU A 1 191 ? -0.188 -2.049 7.234 1.00 98.75 191 LEU A N 1
ATOM 1513 C CA . LEU A 1 191 ? 0.736 -2.888 6.486 1.00 98.75 191 LEU A CA 1
ATOM 1514 C C . LEU A 1 191 ? 0.854 -4.313 7.050 1.00 98.75 191 LEU A C 1
ATOM 1516 O O . LEU A 1 191 ? 1.501 -5.131 6.410 1.00 98.75 191 LEU A O 1
ATOM 1520 N N . MET A 1 192 ? 0.241 -4.661 8.186 1.00 98.50 192 MET A N 1
ATOM 1521 C CA . MET A 1 192 ? 0.073 -6.060 8.614 1.00 98.50 192 MET A CA 1
ATOM 1522 C C . MET A 1 192 ? -1.121 -6.749 7.937 1.00 98.50 192 MET A C 1
ATOM 1524 O O . MET A 1 192 ? -1.196 -7.976 7.946 1.00 98.50 192 MET A O 1
ATOM 1528 N N . ASN A 1 193 ? -2.041 -5.989 7.337 1.00 98.69 193 ASN A N 1
ATOM 1529 C CA . ASN A 1 193 ? -3.236 -6.519 6.691 1.00 98.69 193 ASN A CA 1
ATOM 1530 C C . ASN A 1 193 ? -2.961 -6.899 5.225 1.00 98.69 193 ASN A C 1
ATOM 1532 O O . ASN A 1 193 ? -2.612 -6.056 4.394 1.00 98.69 193 ASN A O 1
ATOM 1536 N N . SER A 1 194 ? -3.194 -8.168 4.879 1.00 98.38 194 SER A N 1
ATOM 1537 C CA . SER A 1 194 ? -2.995 -8.689 3.516 1.00 98.38 194 SER A CA 1
ATOM 1538 C C . SER A 1 194 ? -3.848 -7.963 2.464 1.00 98.38 194 SER A C 1
ATOM 1540 O O . SER A 1 194 ? -3.386 -7.685 1.357 1.00 98.38 194 SER A O 1
ATOM 1542 N N . SER A 1 195 ? -5.078 -7.563 2.807 1.00 98.62 195 SER A N 1
ATOM 1543 C CA . SER A 1 195 ? -5.949 -6.834 1.872 1.00 98.62 195 SER A CA 1
ATOM 1544 C C . SER A 1 195 ? -5.502 -5.390 1.652 1.00 98.62 195 SER A C 1
ATOM 1546 O O . SER A 1 195 ? -5.644 -4.875 0.546 1.00 98.62 195 SER A O 1
ATOM 1548 N N . TYR A 1 196 ? -4.902 -4.747 2.654 1.00 98.81 196 TYR A N 1
ATOM 1549 C CA . TYR A 1 196 ? -4.268 -3.437 2.504 1.00 98.81 196 TYR A CA 1
ATOM 1550 C C . TYR A 1 196 ? -3.033 -3.515 1.591 1.00 98.81 196 TYR A C 1
ATOM 1552 O O . TYR A 1 196 ? -2.865 -2.699 0.687 1.00 98.81 196 TYR A O 1
ATOM 1560 N N . ARG A 1 197 ? -2.217 -4.568 1.720 1.00 98.81 197 ARG A N 1
ATOM 1561 C CA . ARG A 1 197 ? -1.106 -4.845 0.788 1.00 98.81 197 ARG A CA 1
ATOM 1562 C C . ARG A 1 197 ? -1.608 -5.104 -0.637 1.00 98.81 197 ARG A C 1
ATOM 1564 O O . ARG A 1 197 ? -1.091 -4.525 -1.594 1.00 98.81 197 ARG A O 1
ATOM 1571 N N . LYS A 1 198 ? -2.669 -5.903 -0.797 1.00 98.88 198 LYS A N 1
ATOM 1572 C CA . LYS A 1 198 ? -3.343 -6.112 -2.093 1.00 98.88 198 LYS A CA 1
ATOM 1573 C C . LYS A 1 198 ? -3.863 -4.802 -2.683 1.00 98.88 198 LYS A C 1
ATOM 1575 O O . LYS A 1 198 ? -3.828 -4.600 -3.897 1.00 98.88 198 LYS A O 1
ATOM 1580 N N . HIS A 1 199 ? -4.352 -3.901 -1.839 1.00 98.81 199 HIS A N 1
ATOM 1581 C CA . HIS A 1 199 ? -4.861 -2.603 -2.258 1.00 98.81 199 HIS A CA 1
ATOM 1582 C C . HIS A 1 199 ? -3.767 -1.702 -2.847 1.00 98.81 199 HIS A C 1
ATOM 1584 O O . HIS A 1 199 ? -3.988 -1.081 -3.890 1.00 98.81 199 HIS A O 1
ATOM 1590 N N . GLU A 1 200 ? -2.567 -1.701 -2.266 1.00 98.88 200 GLU A N 1
ATOM 1591 C CA . GLU A 1 200 ? -1.402 -1.029 -2.854 1.00 98.88 200 GLU A CA 1
ATOM 1592 C C . GLU A 1 200 ? -0.984 -1.679 -4.186 1.00 98.88 200 GLU A C 1
ATOM 1594 O O . GLU A 1 200 ? -0.739 -0.976 -5.169 1.00 98.88 200 GLU A O 1
ATOM 1599 N N . ALA A 1 201 ? -1.011 -3.015 -4.282 1.00 98.88 201 ALA A N 1
ATOM 1600 C CA . ALA A 1 201 ? -0.754 -3.724 -5.540 1.00 98.88 201 ALA A CA 1
ATOM 1601 C C . ALA A 1 201 ? -1.748 -3.324 -6.650 1.00 98.88 201 ALA A C 1
ATOM 1603 O O . ALA A 1 201 ? -1.355 -3.138 -7.804 1.00 98.88 201 ALA A O 1
ATOM 1604 N N . TRP A 1 202 ? -3.025 -3.104 -6.314 1.00 98.75 202 TRP A N 1
ATOM 1605 C CA . TRP A 1 202 ? -4.019 -2.548 -7.242 1.00 98.75 202 TRP A CA 1
ATOM 1606 C C . TRP A 1 202 ? -3.656 -1.138 -7.718 1.00 98.75 202 TRP A C 1
ATOM 1608 O O . TRP A 1 202 ? -3.898 -0.795 -8.879 1.00 98.75 202 TRP A O 1
ATOM 1618 N N . ALA A 1 203 ? -3.087 -0.303 -6.848 1.00 98.81 203 ALA A N 1
ATOM 1619 C CA . ALA A 1 203 ? -2.626 1.031 -7.220 1.00 98.81 203 ALA A CA 1
ATOM 1620 C C . ALA A 1 203 ? -1.446 0.969 -8.200 1.00 98.81 203 ALA A C 1
ATOM 1622 O O . ALA A 1 203 ? -1.431 1.705 -9.193 1.00 98.81 203 ALA A O 1
ATOM 1623 N N . ILE A 1 204 ? -0.503 0.052 -7.973 1.00 98.94 204 ILE A N 1
ATOM 1624 C CA . ILE A 1 204 ? 0.625 -0.200 -8.878 1.00 98.94 204 ILE A CA 1
ATOM 1625 C C . ILE A 1 204 ? 0.119 -0.718 -10.232 1.00 98.94 204 ILE A C 1
ATOM 1627 O O . ILE A 1 204 ? 0.478 -0.162 -11.270 1.00 98.94 204 ILE A O 1
ATOM 1631 N N . LEU A 1 205 ? -0.800 -1.689 -10.247 1.00 98.75 205 LEU A N 1
ATOM 1632 C CA . LEU A 1 205 ? -1.414 -2.196 -11.480 1.00 98.75 205 LEU A CA 1
ATOM 1633 C C . LEU A 1 205 ? -2.100 -1.085 -12.283 1.00 98.75 205 LEU A C 1
ATOM 1635 O O . LEU A 1 205 ? -1.865 -0.943 -13.480 1.00 98.75 205 LEU A O 1
ATOM 1639 N N . ARG A 1 206 ? -2.918 -0.252 -11.628 1.00 98.44 206 ARG A N 1
ATOM 1640 C CA . ARG A 1 206 ? -3.566 0.903 -12.274 1.00 98.44 206 ARG A CA 1
ATOM 1641 C C . ARG A 1 206 ? -2.550 1.916 -12.806 1.00 98.44 206 ARG A C 1
ATOM 1643 O O . ARG A 1 206 ? -2.880 2.668 -13.715 1.00 98.44 206 ARG A O 1
ATOM 1650 N N . SER A 1 207 ? -1.347 1.974 -12.235 1.00 98.75 207 SER A N 1
ATOM 1651 C CA . SER A 1 207 ? -0.260 2.820 -12.741 1.00 98.75 207 SER A CA 1
ATOM 1652 C C . SER A 1 207 ? 0.303 2.264 -14.043 1.00 98.75 207 SER A C 1
ATOM 1654 O O . SER A 1 207 ? 0.476 3.016 -14.997 1.00 98.75 207 SER A O 1
ATOM 1656 N N . LEU A 1 208 ? 0.514 0.947 -14.102 1.00 98.75 208 LEU A N 1
ATOM 1657 C CA . LEU A 1 208 ? 0.957 0.241 -15.305 1.00 98.75 208 LEU A CA 1
ATOM 1658 C C . LEU A 1 208 ? -0.077 0.341 -16.432 1.00 98.75 208 LEU A C 1
ATOM 1660 O O . LEU A 1 208 ? 0.293 0.665 -17.555 1.00 98.75 208 LEU A O 1
ATOM 1664 N N . VAL A 1 209 ? -1.364 0.153 -16.127 1.00 98.38 209 VAL A N 1
ATOM 1665 C CA . VAL A 1 209 ? -2.466 0.325 -17.093 1.00 98.38 209 VAL A CA 1
ATOM 1666 C C . VAL A 1 209 ? -2.428 1.717 -17.729 1.00 98.38 209 VAL A C 1
ATOM 1668 O O . VAL A 1 209 ? -2.405 1.824 -18.953 1.00 98.38 209 VAL A O 1
ATOM 1671 N N . ASP A 1 210 ? -2.357 2.774 -16.914 1.00 97.88 210 ASP A N 1
ATOM 1672 C CA . ASP A 1 210 ? -2.294 4.154 -17.410 1.00 97.88 210 ASP A CA 1
ATOM 1673 C C . ASP A 1 210 ? -1.006 4.423 -18.209 1.00 97.88 210 ASP A C 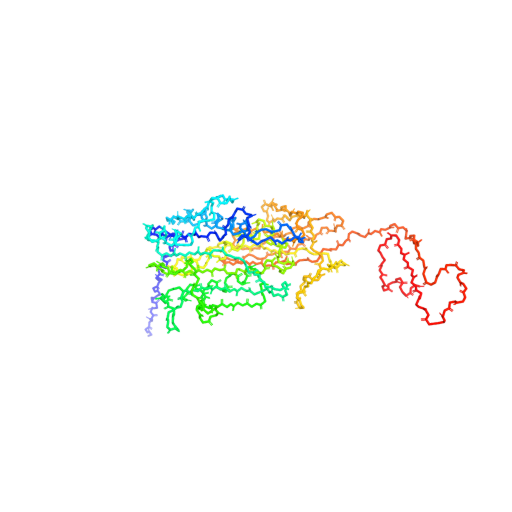1
ATOM 1675 O O . ASP A 1 210 ? -1.045 5.084 -19.245 1.00 97.88 210 ASP A O 1
ATOM 1679 N N . TYR A 1 211 ? 0.138 3.913 -17.746 1.00 98.50 211 TYR A N 1
ATOM 1680 C CA . TYR A 1 211 ? 1.437 4.124 -18.388 1.00 98.50 211 TYR A CA 1
ATOM 1681 C C . TYR A 1 211 ? 1.524 3.483 -19.778 1.00 98.50 211 TYR A C 1
ATOM 1683 O O . TYR A 1 211 ? 2.002 4.126 -20.712 1.00 98.50 211 TYR A O 1
ATOM 1691 N N . PHE A 1 212 ? 1.025 2.255 -19.935 1.00 97.81 212 PHE A N 1
ATOM 1692 C CA . PHE A 1 212 ? 0.984 1.565 -21.228 1.00 97.81 212 PHE A CA 1
ATOM 1693 C C . PHE A 1 212 ? -0.199 1.998 -22.109 1.00 97.81 212 PHE A C 1
ATOM 1695 O O . PHE A 1 212 ? -0.362 1.479 -23.211 1.00 97.81 212 PHE A O 1
ATOM 1702 N N . GLY A 1 213 ? -1.022 2.952 -21.655 1.00 96.12 213 GLY A N 1
ATOM 1703 C CA . GLY A 1 213 ? -2.172 3.449 -22.414 1.00 96.12 213 GLY A CA 1
ATOM 1704 C C . GLY A 1 213 ? -3.263 2.397 -22.625 1.00 96.12 213 GLY A C 1
ATOM 1705 O O . GLY A 1 213 ? -3.992 2.456 -23.615 1.00 96.12 213 GLY A O 1
ATOM 1706 N N . LEU A 1 214 ? -3.360 1.422 -21.720 1.00 95.56 214 LEU A N 1
ATOM 1707 C CA . LEU A 1 214 ? -4.375 0.374 -21.764 1.00 95.56 214 LEU A CA 1
ATOM 1708 C C . LEU A 1 214 ? -5.709 0.902 -21.228 1.00 95.56 214 LEU A C 1
ATOM 1710 O O . LEU A 1 214 ? -5.765 1.896 -20.500 1.00 95.56 214 LEU A O 1
ATOM 1714 N N . ALA A 1 215 ? -6.807 0.224 -21.566 1.00 92.31 215 ALA A N 1
ATOM 1715 C CA . ALA A 1 215 ? -8.108 0.632 -21.060 1.00 92.31 215 ALA A CA 1
ATOM 1716 C C . ALA A 1 215 ? -8.170 0.518 -19.524 1.00 92.31 215 ALA A C 1
ATOM 1718 O O . ALA A 1 215 ? -7.739 -0.487 -18.954 1.00 92.31 215 ALA A O 1
ATOM 1719 N N . PRO A 1 216 ? -8.728 1.518 -18.826 1.00 91.88 216 PRO A N 1
ATOM 1720 C CA . PRO A 1 216 ? -8.906 1.452 -17.383 1.00 91.88 216 PRO A CA 1
ATOM 1721 C C . PRO A 1 216 ? -9.891 0.343 -16.996 1.00 91.88 216 PRO A C 1
ATOM 1723 O O . PRO A 1 216 ? -10.799 0.001 -17.756 1.00 91.88 216 PRO A O 1
ATOM 1726 N N . SER A 1 217 ? -9.752 -0.193 -15.780 1.00 90.44 217 SER A N 1
ATOM 1727 C CA . SER A 1 217 ? -10.676 -1.222 -15.300 1.00 90.44 217 SER A CA 1
ATOM 1728 C C . SER A 1 217 ? -12.060 -0.613 -15.141 1.00 90.44 217 SER A C 1
ATOM 1730 O O . SER A 1 217 ? -12.211 0.433 -14.513 1.00 90.44 217 SER A O 1
ATOM 1732 N N . THR A 1 218 ? -13.098 -1.277 -15.639 1.00 93.06 218 THR A N 1
ATOM 1733 C CA . THR A 1 218 ? -14.470 -0.830 -15.368 1.00 93.06 218 THR A CA 1
ATOM 1734 C C . THR A 1 218 ? -14.872 -1.081 -13.917 1.00 93.06 218 THR A C 1
ATOM 1736 O O . THR A 1 218 ? -15.836 -0.489 -13.447 1.00 93.06 218 THR A O 1
ATOM 1739 N N . LYS A 1 219 ? -14.130 -1.926 -13.191 1.00 95.75 219 LYS A N 1
ATOM 1740 C CA . LYS A 1 219 ? -14.427 -2.316 -11.815 1.00 95.75 219 LYS A CA 1
ATOM 1741 C C . LYS A 1 219 ? -13.807 -1.363 -10.792 1.00 95.75 219 LYS A C 1
ATOM 1743 O O . LYS A 1 219 ? -12.731 -0.801 -11.009 1.00 95.75 219 LYS A O 1
ATOM 1748 N N . GLY A 1 220 ? -14.499 -1.180 -9.675 1.00 97.12 220 GLY A N 1
ATOM 1749 C CA . GLY A 1 220 ? -14.095 -0.348 -8.547 1.00 97.12 220 GLY A CA 1
ATOM 1750 C C . GLY A 1 220 ? -13.702 -1.158 -7.314 1.00 97.12 220 GLY A C 1
ATOM 1751 O O . GLY A 1 220 ? -13.828 -2.383 -7.274 1.00 97.12 220 GLY A O 1
ATOM 1752 N N . ILE A 1 221 ? -13.210 -0.439 -6.307 1.00 98.62 221 ILE A N 1
ATOM 1753 C CA . ILE A 1 221 ? -12.900 -0.963 -4.972 1.00 98.62 221 ILE A CA 1
ATOM 1754 C C . ILE A 1 221 ? -13.705 -0.169 -3.943 1.00 98.62 221 ILE A C 1
ATOM 1756 O O . ILE A 1 221 ? -13.823 1.056 -4.063 1.00 98.62 221 ILE A O 1
ATOM 1760 N N . VAL A 1 222 ? -14.214 -0.854 -2.924 1.00 98.69 222 VAL A N 1
ATOM 1761 C CA . VAL A 1 222 ? -14.717 -0.261 -1.679 1.00 98.69 222 VAL A CA 1
ATOM 1762 C C . VAL A 1 222 ? -13.757 -0.637 -0.564 1.00 98.69 222 VAL A C 1
ATOM 1764 O O . VAL A 1 222 ? -13.412 -1.805 -0.419 1.00 98.69 222 VAL A O 1
ATOM 1767 N N . ALA A 1 223 ? -13.318 0.345 0.213 1.00 98.81 223 ALA A N 1
ATOM 1768 C CA . ALA A 1 223 ? -12.438 0.112 1.349 1.00 98.81 223 ALA A CA 1
ATOM 1769 C C . ALA A 1 223 ? -12.722 1.109 2.471 1.00 98.81 223 ALA A C 1
ATOM 1771 O O . ALA A 1 223 ? -13.372 2.133 2.261 1.00 98.81 223 ALA A O 1
ATOM 1772 N N . GLY A 1 224 ? -12.204 0.860 3.661 1.00 98.56 224 GLY A N 1
ATOM 1773 C CA . GLY A 1 224 ? -12.291 1.819 4.754 1.00 98.56 224 GLY A CA 1
ATOM 1774 C C . GLY A 1 224 ? -11.602 1.313 6.002 1.00 98.56 224 GLY A C 1
ATOM 1775 O O . GLY A 1 224 ? -11.155 0.171 6.057 1.00 98.56 224 GLY A O 1
ATOM 1776 N N . ILE A 1 225 ? -11.503 2.190 6.994 1.00 98.69 225 ILE A N 1
ATOM 1777 C CA . ILE A 1 225 ? -10.980 1.867 8.316 1.00 98.69 225 ILE A CA 1
ATOM 1778 C C . ILE A 1 225 ? -12.071 2.101 9.360 1.00 98.69 225 ILE A C 1
ATOM 1780 O O . ILE A 1 225 ? -12.701 3.163 9.405 1.00 98.69 225 ILE A O 1
ATOM 1784 N N . LEU A 1 226 ? -12.269 1.097 10.205 1.00 98.62 226 LEU A N 1
ATOM 1785 C CA . LEU A 1 226 ? -13.250 1.062 11.281 1.00 98.62 226 LEU A CA 1
ATOM 1786 C C . LEU A 1 226 ? -12.562 1.350 12.605 1.00 98.62 226 LEU A C 1
ATOM 1788 O O . LEU A 1 226 ? -11.559 0.719 12.946 1.00 98.62 226 LEU A O 1
ATOM 1792 N N . ARG A 1 227 ? -13.087 2.322 13.348 1.00 98.38 227 ARG A N 1
ATOM 1793 C CA . ARG A 1 227 ? -12.475 2.795 14.591 1.00 98.38 227 ARG A CA 1
ATOM 1794 C C . ARG A 1 227 ? -13.492 2.940 15.710 1.00 98.38 227 ARG A C 1
ATOM 1796 O O . ARG A 1 227 ? -14.661 3.243 15.485 1.00 98.38 227 ARG A O 1
ATOM 1803 N N . ASN A 1 228 ? -13.021 2.777 16.936 1.00 96.62 228 ASN A N 1
ATOM 1804 C CA . ASN A 1 228 ? -13.769 3.107 18.134 1.00 96.62 228 ASN A CA 1
ATOM 1805 C C . ASN A 1 228 ? -13.660 4.629 18.372 1.00 96.62 228 ASN A C 1
ATOM 1807 O O . ASN A 1 228 ? -12.556 5.129 18.603 1.00 96.62 228 ASN A O 1
ATOM 1811 N N . PRO A 1 229 ? -14.769 5.394 18.347 1.00 91.50 229 PRO A N 1
ATOM 1812 C CA . PRO A 1 229 ? -14.724 6.848 18.540 1.00 91.50 229 PRO A CA 1
ATOM 1813 C C . PRO A 1 229 ? -14.299 7.249 19.955 1.00 91.50 229 PRO A C 1
ATOM 1815 O O . PRO A 1 229 ? -13.869 8.384 20.195 1.00 91.50 229 PRO A O 1
ATOM 1818 N N . LEU A 1 230 ? -14.439 6.331 20.906 1.00 90.81 230 LEU A N 1
ATOM 1819 C CA . LEU A 1 230 ? -14.293 6.577 22.326 1.00 90.81 230 LEU A CA 1
ATOM 1820 C C . LEU A 1 230 ? -12.945 6.099 22.889 1.00 90.81 230 LEU A C 1
ATOM 1822 O O . LEU A 1 230 ? -12.580 6.505 23.995 1.00 90.81 230 LEU A O 1
ATOM 1826 N N . GLU A 1 231 ? -12.196 5.270 22.166 1.00 92.81 231 GLU A N 1
ATOM 1827 C CA . GLU A 1 231 ? -10.862 4.807 22.564 1.00 92.81 231 GLU A CA 1
ATOM 1828 C C . GLU A 1 231 ? -9.772 5.454 21.715 1.00 92.81 231 GLU A C 1
ATOM 1830 O O . GLU A 1 231 ? -9.938 5.696 20.518 1.00 92.81 231 GLU A O 1
ATOM 1835 N N . THR A 1 232 ? -8.644 5.739 22.358 1.00 94.81 232 THR A N 1
ATOM 1836 C CA . THR A 1 232 ? -7.455 6.286 21.712 1.00 94.81 232 THR A CA 1
ATOM 1837 C C . THR A 1 232 ? -6.290 5.321 21.819 1.00 94.81 232 THR A C 1
ATOM 1839 O O . THR A 1 232 ? -6.309 4.392 22.627 1.00 94.81 232 THR A O 1
ATOM 1842 N N . VAL A 1 233 ? -5.280 5.564 20.999 1.00 95.38 233 VAL A N 1
ATOM 1843 C CA . VAL A 1 233 ? -4.023 4.812 20.975 1.00 95.38 233 VAL A CA 1
ATOM 1844 C C . VAL A 1 233 ? -2.964 5.498 21.842 1.00 95.38 233 VAL A C 1
ATOM 1846 O O . VAL A 1 233 ? -3.080 6.689 22.142 1.00 95.38 233 VAL A O 1
ATOM 1849 N N . ASP A 1 234 ? -1.946 4.750 22.257 1.00 95.44 234 ASP A N 1
ATOM 1850 C CA . ASP A 1 234 ? -0.827 5.215 23.088 1.00 95.44 234 ASP A CA 1
ATOM 1851 C C . ASP A 1 234 ? 0.469 5.471 22.294 1.00 95.44 234 ASP A C 1
ATOM 1853 O O . ASP A 1 234 ? 1.426 6.030 22.830 1.00 95.44 234 ASP A O 1
ATOM 1857 N N . TYR A 1 235 ? 0.493 5.119 21.007 1.00 95.56 235 TYR A N 1
ATOM 1858 C CA . TYR A 1 235 ? 1.581 5.419 20.079 1.00 95.56 235 TYR A CA 1
ATOM 1859 C C . TYR A 1 235 ? 1.411 6.772 19.371 1.00 95.56 235 TYR A C 1
ATOM 1861 O O . TYR A 1 235 ? 0.326 7.355 19.323 1.00 95.56 235 TYR A O 1
ATOM 1869 N N . PHE A 1 236 ? 2.507 7.277 18.793 1.00 97.50 236 PHE A N 1
ATOM 1870 C CA . PHE A 1 236 ? 2.501 8.508 18.002 1.00 97.50 236 PHE A CA 1
ATOM 1871 C C . PHE A 1 236 ? 1.562 8.398 16.791 1.00 97.50 236 PHE A C 1
ATOM 1873 O O . PHE A 1 236 ? 1.534 7.382 16.097 1.00 97.50 236 PHE A O 1
ATOM 1880 N N . TYR A 1 237 ? 0.844 9.483 16.505 1.00 97.31 237 TYR A N 1
ATOM 1881 C CA . TYR A 1 237 ? 0.001 9.634 15.323 1.00 97.31 237 TYR A CA 1
ATOM 1882 C C . TYR A 1 237 ? 0.158 11.038 14.731 1.00 97.31 237 TYR A C 1
ATOM 1884 O O . TYR A 1 237 ? 0.451 12.009 15.433 1.00 97.31 237 TYR A O 1
ATOM 1892 N N . LEU A 1 238 ? -0.060 11.157 13.424 1.00 97.06 238 LEU A N 1
ATOM 1893 C CA . LEU A 1 238 ? 0.008 12.437 12.724 1.00 97.06 238 LEU A CA 1
ATOM 1894 C C . LEU A 1 238 ? -1.239 13.282 13.012 1.00 97.06 238 LEU A C 1
ATOM 1896 O O . LEU A 1 238 ? -2.372 12.808 12.910 1.00 97.06 238 LEU A O 1
ATOM 1900 N N . SER A 1 239 ? -1.032 14.558 13.344 1.00 94.62 239 SER A N 1
ATOM 1901 C CA . SER A 1 239 ? -2.129 15.513 13.535 1.00 94.62 239 SER A CA 1
ATOM 1902 C C . SER A 1 239 ? -2.965 15.662 12.259 1.00 94.62 239 SER A C 1
ATOM 1904 O O . SER A 1 239 ? -2.432 15.626 11.152 1.00 94.62 239 SER A O 1
ATOM 1906 N N . GLY A 1 240 ? -4.278 15.837 12.416 1.00 90.56 240 GLY A N 1
ATOM 1907 C CA . GLY A 1 240 ? -5.219 15.933 11.295 1.00 90.56 240 GLY A CA 1
ATOM 1908 C C . GLY A 1 240 ? -5.609 14.589 10.670 1.00 90.56 240 GLY A C 1
ATOM 1909 O O . GLY A 1 240 ? -6.342 14.581 9.686 1.00 90.56 240 GLY A O 1
ATOM 1910 N N . THR A 1 241 ? -5.153 13.469 11.237 1.00 93.56 241 THR A N 1
ATOM 1911 C CA . THR A 1 241 ? -5.596 12.118 10.866 1.00 93.56 241 THR A CA 1
ATOM 1912 C C . THR A 1 241 ? -6.499 11.519 11.947 1.00 93.56 241 THR A C 1
ATOM 1914 O O . THR A 1 241 ? -6.453 11.919 13.113 1.00 93.56 241 THR A O 1
ATOM 1917 N N . ASP A 1 242 ? -7.272 10.499 11.578 1.00 95.25 242 ASP A N 1
ATOM 1918 C CA . ASP A 1 242 ? -8.063 9.702 12.524 1.00 95.25 242 ASP A CA 1
ATOM 1919 C C . ASP A 1 242 ? -7.229 8.628 13.253 1.00 95.25 242 ASP A C 1
ATOM 1921 O O . ASP A 1 242 ? -7.772 7.804 13.988 1.00 95.25 242 ASP A O 1
ATOM 1925 N N . ASP A 1 243 ? -5.900 8.630 13.100 1.00 97.00 243 ASP A N 1
ATOM 1926 C CA . ASP A 1 243 ? -5.014 7.613 13.687 1.00 97.00 243 ASP A CA 1
ATOM 1927 C C . ASP A 1 243 ? -4.864 7.722 15.206 1.00 97.00 243 ASP A C 1
ATOM 1929 O O . ASP A 1 243 ? -4.323 6.821 15.839 1.00 97.00 243 ASP A O 1
ATOM 1933 N N . SER A 1 244 ? -5.412 8.781 15.805 1.00 96.69 244 SER A N 1
ATOM 1934 C CA . SER A 1 244 ? -5.575 8.878 17.257 1.00 96.69 244 SER A CA 1
ATOM 1935 C C . SER A 1 244 ? -6.610 7.899 17.816 1.00 96.69 244 SER A C 1
ATOM 1937 O O . SER A 1 244 ? -6.572 7.595 19.009 1.00 96.69 244 SER A O 1
ATOM 1939 N N . LYS A 1 245 ? -7.555 7.433 16.988 1.00 97.56 245 LYS A N 1
ATOM 1940 C CA . LYS A 1 245 ? -8.667 6.570 17.395 1.00 97.56 245 LYS A CA 1
ATOM 1941 C C . LYS A 1 245 ? -8.318 5.108 17.183 1.00 97.56 245 LYS A C 1
ATOM 1943 O O . LYS A 1 245 ? -7.767 4.732 16.150 1.00 97.56 245 LYS A O 1
ATOM 1948 N N . LYS A 1 246 ? -8.667 4.279 18.166 1.00 97.38 246 LYS A N 1
ATOM 1949 C CA . LYS A 1 246 ? -8.315 2.858 18.166 1.00 97.38 246 LYS A CA 1
ATOM 1950 C C . LYS A 1 246 ? -9.051 2.112 17.043 1.00 97.38 246 LYS A C 1
ATOM 1952 O O . LYS A 1 246 ? -10.283 2.176 17.008 1.00 97.38 246 LYS A O 1
ATOM 1957 N N . PRO A 1 247 ? -8.347 1.400 16.148 1.00 98.12 247 PRO A N 1
ATOM 1958 C CA . PRO A 1 247 ? -8.988 0.549 15.149 1.00 98.12 247 PRO A CA 1
ATOM 1959 C C . PRO A 1 247 ? -9.734 -0.637 15.772 1.00 98.12 247 PRO A C 1
ATOM 1961 O O . PRO A 1 247 ? -9.410 -1.075 16.877 1.00 98.12 247 PRO A O 1
ATOM 1964 N N . ILE A 1 248 ? -10.750 -1.142 15.075 1.00 98.25 248 ILE A N 1
ATOM 1965 C CA . ILE A 1 248 ? -11.587 -2.256 15.543 1.00 98.25 248 ILE A CA 1
ATOM 1966 C C . ILE A 1 248 ? -11.158 -3.546 14.840 1.00 98.25 248 ILE A C 1
ATOM 1968 O O . ILE A 1 248 ? -11.163 -3.615 13.615 1.00 98.25 248 ILE A O 1
ATOM 1972 N N . ASN A 1 249 ? -10.812 -4.568 15.621 1.00 98.12 249 ASN A N 1
ATOM 1973 C CA . ASN A 1 249 ? -10.424 -5.893 15.128 1.00 98.12 249 ASN A CA 1
ATOM 1974 C C . ASN A 1 249 ? -11.632 -6.813 14.940 1.00 98.12 249 ASN A C 1
ATOM 1976 O O . ASN A 1 249 ? -12.703 -6.550 15.488 1.00 98.12 249 ASN A O 1
ATOM 1980 N N . ASN A 1 250 ? -11.424 -7.926 14.230 1.00 97.88 250 ASN A N 1
ATOM 1981 C CA . ASN A 1 250 ? -12.394 -9.019 14.085 1.00 97.88 250 ASN A CA 1
ATOM 1982 C C . ASN A 1 250 ? -13.773 -8.536 13.599 1.00 97.88 250 ASN A C 1
ATOM 1984 O O . ASN A 1 250 ? -14.815 -9.012 14.050 1.00 97.88 250 ASN A O 1
ATOM 1988 N N . THR A 1 251 ? -13.775 -7.541 12.712 1.00 98.19 251 THR A N 1
ATOM 1989 C CA . THR A 1 251 ? -15.001 -6.993 12.128 1.00 98.19 251 THR A CA 1
ATOM 1990 C C . THR A 1 251 ? -15.550 -7.948 11.073 1.00 98.19 251 THR A C 1
ATOM 1992 O O . THR A 1 251 ? -14.800 -8.642 10.389 1.00 98.19 251 THR A O 1
ATOM 1995 N N . VAL A 1 252 ? -16.865 -7.969 10.904 1.00 98.69 252 VAL A N 1
ATOM 1996 C CA . VAL A 1 252 ? -17.521 -8.600 9.759 1.00 98.69 252 VAL A CA 1
ATOM 1997 C C . VAL A 1 252 ? -18.172 -7.490 8.958 1.00 98.69 252 VAL A C 1
ATOM 1999 O O . VAL A 1 252 ? -19.052 -6.786 9.451 1.00 98.69 252 VAL A O 1
ATOM 2002 N N . VAL A 1 253 ? -17.723 -7.312 7.720 1.00 98.75 253 VAL A N 1
ATOM 2003 C CA . VAL A 1 253 ? -18.323 -6.358 6.790 1.00 98.75 253 VAL A CA 1
ATOM 2004 C C . VAL A 1 253 ? -19.033 -7.149 5.705 1.00 98.75 253 VAL A C 1
ATOM 2006 O O . VAL A 1 253 ? -18.415 -7.957 5.021 1.00 98.75 253 VAL A O 1
ATOM 2009 N N . THR A 1 254 ? -20.331 -6.925 5.536 1.00 98.81 254 THR A N 1
ATOM 2010 C CA . THR A 1 254 ? -21.151 -7.592 4.520 1.00 98.81 254 THR A CA 1
ATOM 2011 C C . THR A 1 254 ? -21.557 -6.593 3.442 1.00 98.81 254 THR A C 1
ATOM 2013 O O . THR A 1 254 ? -22.191 -5.580 3.734 1.00 98.81 254 THR A O 1
ATOM 2016 N N . LEU A 1 255 ? -21.218 -6.894 2.190 1.00 98.62 255 LEU A N 1
ATOM 2017 C CA . LEU A 1 255 ? -21.600 -6.141 1.001 1.00 98.62 255 LEU A CA 1
ATOM 2018 C C . LEU A 1 255 ? -22.877 -6.727 0.384 1.00 98.62 255 LEU A C 1
ATOM 2020 O O . LEU A 1 255 ? -22.921 -7.886 -0.027 1.00 98.62 255 LEU A O 1
ATOM 2024 N N . LEU A 1 256 ? -23.912 -5.899 0.280 1.00 98.25 256 LEU A N 1
ATOM 2025 C CA . LEU A 1 256 ? -25.193 -6.210 -0.354 1.00 98.25 256 LEU A CA 1
ATOM 2026 C C . LEU A 1 256 ? -25.289 -5.566 -1.747 1.00 98.25 256 LEU A C 1
ATOM 2028 O O . LEU A 1 256 ? -24.774 -4.458 -1.923 1.00 98.25 256 LEU A O 1
ATOM 2032 N N . PRO A 1 257 ? -25.998 -6.189 -2.711 1.00 96.94 257 PRO A N 1
ATOM 2033 C CA . PRO A 1 257 ? -26.963 -7.286 -2.528 1.00 96.94 257 PRO A CA 1
ATOM 2034 C C . PRO A 1 257 ? -26.375 -8.702 -2.548 1.00 96.94 257 PRO A C 1
ATOM 2036 O O . PRO A 1 257 ? -27.080 -9.636 -2.191 1.00 96.94 257 PRO A O 1
ATOM 2039 N N . ASP A 1 258 ? -25.109 -8.873 -2.924 1.00 95.38 258 ASP A N 1
ATOM 2040 C CA . ASP A 1 258 ? -24.533 -10.203 -3.185 1.00 95.38 258 ASP A CA 1
ATOM 2041 C C . ASP A 1 258 ? -24.155 -10.986 -1.913 1.00 95.38 258 ASP A C 1
ATOM 2043 O O . ASP A 1 258 ? -23.693 -12.121 -1.999 1.00 95.38 258 ASP A O 1
ATOM 2047 N N . HIS A 1 259 ? -24.352 -10.393 -0.730 1.00 97.44 259 HIS A N 1
ATOM 2048 C CA . HIS A 1 259 ? -24.009 -10.970 0.575 1.00 97.44 259 HIS A CA 1
ATOM 2049 C C . HIS A 1 259 ? -22.536 -11.407 0.682 1.00 97.44 259 HIS A C 1
ATOM 2051 O O . HIS A 1 259 ? -22.210 -12.375 1.369 1.00 97.44 259 HIS A O 1
ATOM 2057 N N . ILE A 1 260 ? -21.629 -10.686 0.016 1.00 97.88 260 ILE A N 1
ATOM 2058 C CA . ILE A 1 260 ? -20.188 -10.960 0.074 1.00 97.88 260 ILE A CA 1
ATOM 2059 C C . ILE A 1 260 ? -19.665 -10.463 1.418 1.00 97.88 260 ILE A C 1
ATOM 2061 O O . ILE A 1 260 ? -19.880 -9.305 1.774 1.00 97.88 260 ILE A O 1
ATOM 2065 N N . GLN A 1 261 ? -18.962 -11.318 2.153 1.00 98.25 261 GLN A N 1
ATOM 2066 C CA . GLN A 1 261 ? -18.422 -10.978 3.466 1.00 98.25 261 GLN A CA 1
ATOM 2067 C C . GLN A 1 261 ? -16.911 -10.774 3.414 1.00 98.25 261 GLN A C 1
ATOM 2069 O O . GLN A 1 261 ? -16.183 -11.540 2.783 1.00 98.25 261 GLN A O 1
ATOM 2074 N N . PHE A 1 262 ? -16.455 -9.747 4.119 1.00 98.56 262 PHE A N 1
ATOM 2075 C CA . PHE A 1 262 ? -15.067 -9.516 4.473 1.00 98.56 262 PHE A CA 1
ATOM 2076 C C . PHE A 1 262 ? -14.912 -9.715 5.982 1.00 98.56 262 PHE A C 1
ATOM 2078 O O . PHE A 1 262 ? -15.663 -9.131 6.766 1.00 98.56 262 PHE A O 1
ATOM 2085 N N . PHE A 1 263 ? -13.923 -10.513 6.375 1.00 98.38 263 PHE A N 1
ATOM 2086 C CA . PHE A 1 263 ? -13.576 -10.755 7.771 1.00 98.38 263 PHE A CA 1
ATOM 2087 C C . PHE A 1 263 ? -12.305 -9.972 8.103 1.00 98.38 263 PHE A C 1
ATOM 2089 O O . PHE A 1 263 ? -11.241 -10.249 7.550 1.00 98.38 263 PHE A O 1
ATOM 2096 N N . GLY A 1 264 ? -12.430 -8.976 8.977 1.00 97.50 264 GLY A N 1
ATOM 2097 C CA . GLY A 1 264 ? -11.303 -8.229 9.518 1.00 97.50 264 GLY A CA 1
ATOM 2098 C C . GLY A 1 264 ? -10.420 -9.109 10.396 1.00 97.50 264 GLY A C 1
ATOM 2099 O O . GLY A 1 264 ? -10.900 -10.023 11.064 1.00 97.50 264 GLY A O 1
ATOM 2100 N N . ASP A 1 265 ? -9.123 -8.818 10.390 1.00 97.31 265 ASP A N 1
ATOM 2101 C CA . ASP A 1 265 ? -8.133 -9.534 11.191 1.00 97.31 265 ASP A CA 1
ATOM 2102 C C . ASP A 1 265 ? -8.024 -8.980 12.628 1.00 97.31 265 ASP A C 1
ATOM 2104 O O . ASP A 1 265 ? -8.776 -8.098 13.059 1.00 97.31 265 ASP A O 1
ATOM 2108 N N . ASP A 1 266 ? -7.066 -9.519 13.381 1.00 96.62 266 ASP A N 1
ATOM 2109 C CA . ASP A 1 266 ? -6.734 -9.135 14.751 1.00 96.62 266 ASP A CA 1
ATOM 2110 C C . ASP A 1 266 ? -5.491 -8.226 14.848 1.00 96.62 266 ASP A C 1
ATOM 2112 O O . ASP A 1 266 ? -4.872 -8.125 15.910 1.00 96.62 266 ASP A O 1
ATOM 2116 N N . LYS A 1 267 ? -5.098 -7.559 13.752 1.00 96.44 267 LYS A N 1
ATOM 2117 C CA . LYS A 1 267 ? -3.819 -6.831 13.626 1.00 96.44 267 LYS A CA 1
ATOM 2118 C C . LYS A 1 267 ? -3.933 -5.320 13.841 1.00 96.44 267 LYS A C 1
ATOM 2120 O O . LYS A 1 267 ? -3.117 -4.568 13.318 1.00 96.44 267 LYS A O 1
ATOM 2125 N N . ASN A 1 268 ? -4.927 -4.852 14.596 1.00 96.62 268 ASN A N 1
ATOM 2126 C CA . ASN A 1 268 ? -5.085 -3.449 15.013 1.00 96.62 268 ASN A CA 1
ATOM 2127 C C . ASN A 1 268 ? -5.125 -2.429 13.860 1.00 96.62 268 ASN A C 1
ATOM 2129 O O . ASN A 1 268 ? -4.716 -1.284 14.037 1.00 96.62 268 ASN A O 1
ATOM 2133 N N . ASN A 1 269 ? -5.624 -2.812 12.681 1.00 97.88 269 ASN A N 1
ATOM 2134 C CA . ASN A 1 269 ? -5.727 -1.915 11.521 1.00 97.88 269 ASN A CA 1
ATOM 2135 C C . ASN A 1 269 ? -7.157 -1.465 11.207 1.00 97.88 269 ASN A C 1
ATOM 2137 O O . ASN A 1 269 ? -7.328 -0.383 10.649 1.00 97.88 269 ASN A O 1
ATOM 2141 N N . GLY A 1 270 ? -8.169 -2.267 11.557 1.00 98.06 270 GLY A N 1
ATOM 2142 C CA . GLY A 1 270 ? -9.582 -1.997 11.270 1.00 98.06 270 GLY A CA 1
ATOM 2143 C C . GLY A 1 270 ? -9.929 -1.870 9.786 1.00 98.06 270 GLY A C 1
ATOM 2144 O O . GLY A 1 270 ? -10.978 -1.316 9.458 1.00 98.06 270 GLY A O 1
ATOM 2145 N N . PHE A 1 271 ? -9.053 -2.320 8.890 1.00 98.75 271 PHE A N 1
ATOM 2146 C CA . PHE A 1 271 ? -9.208 -2.176 7.452 1.00 98.75 271 PHE A CA 1
ATOM 2147 C C . PHE A 1 271 ? -10.166 -3.229 6.899 1.00 98.75 271 PHE A C 1
ATOM 2149 O O . PHE A 1 271 ? -10.068 -4.410 7.229 1.00 98.75 271 PHE A O 1
ATOM 2156 N N . TYR A 1 272 ? -11.060 -2.801 6.011 1.00 98.75 272 TYR A N 1
ATOM 2157 C CA . TYR A 1 272 ? -11.883 -3.693 5.204 1.00 98.75 272 TYR A CA 1
ATOM 2158 C C . TYR A 1 272 ? -11.795 -3.334 3.727 1.00 98.75 272 TYR A C 1
ATOM 2160 O O . TYR A 1 272 ? -11.490 -2.193 3.364 1.00 98.75 272 TYR A O 1
ATOM 2168 N N . PHE A 1 273 ? -12.062 -4.321 2.873 1.00 98.38 273 PHE A N 1
ATOM 2169 C CA . PHE A 1 273 ? -11.763 -4.225 1.452 1.00 98.38 273 PHE A CA 1
ATOM 2170 C C . PHE A 1 273 ? -12.629 -5.162 0.605 1.00 98.38 273 PHE A C 1
ATOM 2172 O O . PHE A 1 273 ? -12.703 -6.360 0.862 1.00 98.38 273 PHE A O 1
ATOM 2179 N N . PHE A 1 274 ? -13.217 -4.617 -0.457 1.00 98.56 274 PHE A N 1
ATOM 2180 C CA . PHE A 1 274 ? -13.872 -5.358 -1.531 1.00 98.56 274 PHE A CA 1
ATOM 2181 C C . PHE A 1 274 ? -13.355 -4.835 -2.865 1.00 98.56 274 PHE A C 1
ATOM 2183 O O . PHE A 1 274 ? -13.544 -3.658 -3.186 1.00 98.56 274 PHE A O 1
ATOM 2190 N N . ASP A 1 275 ? -12.720 -5.692 -3.657 1.00 97.19 275 ASP A N 1
ATOM 2191 C CA . ASP A 1 275 ? -12.264 -5.349 -4.997 1.00 97.19 275 ASP A CA 1
ATOM 2192 C C . ASP A 1 275 ? -13.112 -5.958 -6.100 1.00 97.19 275 ASP A C 1
ATOM 2194 O O . ASP A 1 275 ? -14.015 -6.762 -5.885 1.00 97.19 275 ASP A O 1
ATOM 2198 N N . SER A 1 276 ? -12.798 -5.545 -7.327 1.00 95.69 276 SER A N 1
ATOM 2199 C CA . SER A 1 276 ? -13.396 -6.100 -8.535 1.00 95.69 276 SER A CA 1
ATOM 2200 C C . SER A 1 276 ? -14.923 -5.940 -8.614 1.00 95.69 276 SER A C 1
ATOM 2202 O O . SER A 1 276 ? -15.588 -6.730 -9.295 1.00 95.69 276 SER A O 1
ATOM 2204 N N . LEU A 1 277 ? -15.465 -4.898 -7.977 1.00 97.50 277 LEU A N 1
ATOM 2205 C CA . LEU A 1 277 ? -16.895 -4.593 -7.942 1.00 97.50 277 LEU A CA 1
ATOM 2206 C C . LEU A 1 277 ? -17.340 -3.862 -9.208 1.00 97.50 277 LEU A C 1
ATOM 2208 O O . LEU A 1 277 ? -16.629 -2.994 -9.713 1.00 97.50 277 LEU A O 1
ATOM 2212 N N . ALA A 1 278 ? -18.528 -4.180 -9.718 1.00 97.06 278 ALA A N 1
ATOM 2213 C CA . ALA A 1 278 ? -19.126 -3.387 -10.787 1.00 97.06 278 ALA A CA 1
ATOM 2214 C C . ALA A 1 278 ? -19.480 -1.976 -10.271 1.00 97.06 278 ALA A C 1
ATOM 2216 O O . ALA A 1 278 ? -19.793 -1.819 -9.090 1.00 97.06 278 ALA A O 1
ATOM 2217 N N . PRO A 1 279 ? -19.450 -0.933 -11.118 1.00 97.75 279 PRO A N 1
ATOM 2218 C CA . PRO A 1 279 ? -19.941 0.376 -10.718 1.00 97.75 279 PRO A CA 1
ATOM 2219 C C . PRO A 1 279 ? -21.426 0.326 -10.357 1.00 97.75 279 PRO A C 1
ATOM 2221 O O . PRO A 1 279 ? -22.217 -0.308 -11.057 1.00 97.75 279 PRO A O 1
ATOM 2224 N N . GLY A 1 280 ? -21.817 1.017 -9.291 1.00 97.56 280 GLY A N 1
ATOM 2225 C CA . GLY A 1 280 ? -23.199 1.003 -8.822 1.00 97.56 280 GLY A CA 1
ATOM 2226 C C . GLY A 1 280 ? -23.350 1.362 -7.353 1.00 97.56 280 GLY A C 1
ATOM 2227 O O . GLY A 1 280 ? -22.388 1.715 -6.677 1.00 97.56 280 GLY A O 1
ATOM 2228 N N . ASN A 1 281 ? -24.583 1.266 -6.863 1.00 98.25 281 ASN A N 1
ATOM 2229 C CA . ASN A 1 281 ? -24.902 1.502 -5.461 1.00 98.25 281 ASN A CA 1
ATOM 2230 C C . ASN A 1 281 ? -25.008 0.170 -4.725 1.00 98.25 281 ASN A C 1
ATOM 2232 O O . ASN A 1 281 ? -25.719 -0.733 -5.163 1.00 98.25 281 ASN A O 1
ATOM 2236 N N . TYR A 1 282 ? -24.342 0.094 -3.585 1.00 98.50 282 TYR A N 1
ATOM 2237 C CA . TYR A 1 282 ? -24.318 -1.058 -2.699 1.00 98.50 282 TYR A CA 1
ATOM 2238 C C . TYR A 1 282 ? -24.705 -0.616 -1.289 1.00 98.50 282 TYR A C 1
ATOM 2240 O O . TYR A 1 282 ? -24.858 0.575 -0.994 1.00 98.50 282 TYR A O 1
ATOM 2248 N N . LYS A 1 283 ? -24.841 -1.585 -0.393 1.00 98.50 283 LYS A N 1
ATOM 2249 C CA . LYS A 1 283 ? -25.001 -1.338 1.038 1.00 98.50 283 LYS A CA 1
ATOM 2250 C C . LYS A 1 283 ? -23.974 -2.159 1.799 1.00 98.50 283 LYS A C 1
ATOM 2252 O O . LYS A 1 283 ? -23.759 -3.321 1.463 1.00 98.50 283 LYS A O 1
ATOM 2257 N N . LEU A 1 284 ? -23.362 -1.548 2.803 1.00 98.56 284 LEU A N 1
ATOM 2258 C CA . LEU A 1 284 ? -22.513 -2.236 3.765 1.00 98.56 284 LEU A CA 1
ATOM 2259 C C . LEU A 1 284 ? -23.279 -2.429 5.067 1.00 98.56 284 LEU A C 1
ATOM 2261 O O . LEU A 1 284 ? -24.001 -1.528 5.496 1.00 98.56 284 LEU A O 1
ATOM 2265 N N . ILE A 1 285 ? -23.099 -3.597 5.673 1.00 98.56 285 ILE A N 1
ATOM 2266 C CA . ILE A 1 285 ? -23.452 -3.889 7.063 1.00 98.56 285 ILE A CA 1
ATOM 2267 C C . ILE A 1 285 ? -22.143 -4.189 7.781 1.00 98.56 285 ILE A C 1
ATOM 2269 O O . ILE A 1 285 ? -21.379 -5.033 7.317 1.00 98.56 285 ILE A O 1
ATOM 2273 N N . ILE A 1 286 ? -21.875 -3.487 8.873 1.00 98.56 286 ILE A N 1
ATOM 2274 C CA . ILE A 1 286 ? -20.662 -3.628 9.669 1.00 98.56 286 ILE A CA 1
ATOM 2275 C C . ILE A 1 286 ? -21.043 -4.138 11.045 1.00 98.56 286 ILE A C 1
ATOM 2277 O O . ILE A 1 286 ? -21.843 -3.517 11.741 1.00 98.56 286 ILE A O 1
ATOM 2281 N N . GLU A 1 287 ? -20.431 -5.243 11.439 1.00 98.31 287 GLU A N 1
ATOM 2282 C CA . GLU A 1 287 ? -20.646 -5.899 12.719 1.00 98.31 287 GLU A CA 1
ATOM 2283 C C . GLU A 1 287 ? -19.299 -6.109 13.411 1.00 98.31 287 GLU A C 1
ATOM 2285 O O . GLU A 1 287 ? -18.293 -6.433 12.777 1.00 98.31 287 GLU A O 1
ATOM 2290 N N . ALA A 1 288 ? -19.268 -5.898 14.723 1.00 97.12 288 ALA A N 1
ATOM 2291 C CA . ALA A 1 288 ? -18.094 -6.128 15.552 1.00 97.12 288 ALA A CA 1
ATOM 2292 C C . ALA A 1 288 ? -18.530 -6.401 16.993 1.00 97.12 288 ALA A C 1
ATOM 2294 O O . ALA A 1 288 ? -19.567 -5.912 17.446 1.00 97.12 288 ALA A O 1
ATOM 2295 N N . GLU A 1 289 ? -17.730 -7.167 17.728 1.00 93.06 289 GLU A N 1
ATOM 2296 C CA . GLU A 1 289 ? -18.020 -7.480 19.126 1.00 93.06 289 GLU A CA 1
ATOM 2297 C C . GLU A 1 289 ? -18.107 -6.201 19.975 1.00 93.06 289 GLU A C 1
ATOM 2299 O O . GLU A 1 289 ? -17.220 -5.353 19.917 1.00 93.06 289 GLU A O 1
ATOM 2304 N N . ASN A 1 290 ? -19.152 -6.082 20.800 1.00 90.69 290 ASN A N 1
ATOM 2305 C CA . ASN A 1 290 ? -19.430 -4.920 21.658 1.00 90.69 290 ASN A CA 1
ATOM 2306 C C . ASN A 1 290 ? -19.812 -3.625 20.916 1.00 90.69 290 ASN A C 1
ATOM 2308 O O . ASN A 1 290 ? -19.937 -2.579 21.556 1.00 90.69 290 ASN A O 1
ATOM 2312 N N . PHE A 1 291 ? -20.067 -3.681 19.605 1.00 95.50 291 PHE A N 1
ATOM 2313 C CA . PHE A 1 291 ? -20.580 -2.556 18.819 1.00 95.50 291 PHE A CA 1
ATOM 2314 C C . PHE A 1 291 ? -21.982 -2.845 18.274 1.00 95.50 291 PHE A C 1
ATOM 2316 O O . PHE A 1 291 ? -22.334 -3.989 17.984 1.00 95.50 291 PHE A O 1
ATOM 2323 N N . LEU A 1 292 ? -22.801 -1.801 18.151 1.00 95.62 292 LEU A N 1
ATOM 2324 C CA . LEU A 1 292 ? -24.063 -1.881 17.423 1.00 95.62 292 LEU A CA 1
ATOM 2325 C C . LEU A 1 292 ? -23.769 -2.066 15.924 1.00 95.62 292 LEU A C 1
ATOM 2327 O O . LEU A 1 292 ? -22.850 -1.417 15.414 1.00 95.62 292 LEU A O 1
ATOM 2331 N N . PRO A 1 293 ? -24.538 -2.902 15.200 1.00 96.44 293 PRO A N 1
ATOM 2332 C CA . PRO A 1 293 ? -24.400 -3.004 13.754 1.00 96.44 293 PRO A CA 1
ATOM 2333 C C . PRO A 1 293 ? -24.622 -1.650 13.067 1.00 96.44 293 PRO A C 1
ATOM 2335 O O . PRO A 1 293 ? -25.636 -0.992 13.308 1.00 96.44 293 PRO A O 1
ATOM 2338 N N . ASP A 1 294 ? -23.710 -1.256 12.177 1.00 97.88 294 ASP A N 1
ATOM 2339 C CA . ASP A 1 294 ? -23.834 -0.043 11.357 1.00 97.88 294 ASP A CA 1
ATOM 2340 C C . ASP A 1 294 ? -24.166 -0.425 9.911 1.00 97.88 294 ASP A C 1
ATOM 2342 O O . ASP A 1 294 ? -23.520 -1.283 9.313 1.00 97.88 294 ASP A O 1
ATOM 2346 N N . THR A 1 295 ? -25.198 0.189 9.334 1.00 98.25 295 THR A N 1
ATOM 2347 C CA . THR A 1 295 ? -25.666 -0.110 7.977 1.00 98.25 295 THR A CA 1
ATOM 2348 C C . THR A 1 295 ? -25.815 1.166 7.166 1.00 98.25 295 THR A C 1
ATOM 2350 O O . THR A 1 295 ? -26.607 2.043 7.509 1.00 98.25 295 THR A O 1
ATOM 2353 N N . PHE A 1 296 ? -25.129 1.250 6.026 1.00 98.06 296 PHE A N 1
ATOM 2354 C CA . PHE A 1 296 ? -25.158 2.446 5.182 1.00 98.06 296 PHE A CA 1
ATOM 2355 C C . PHE A 1 296 ? -24.958 2.140 3.697 1.00 98.06 296 PHE A C 1
ATOM 2357 O O . PHE A 1 296 ? -24.419 1.107 3.305 1.00 98.06 296 PHE A O 1
ATOM 2364 N N . ASN A 1 297 ? -25.411 3.069 2.854 1.00 98.25 297 ASN A N 1
ATOM 2365 C CA . ASN A 1 297 ? -25.241 2.976 1.408 1.00 98.25 297 ASN A CA 1
ATOM 2366 C C . ASN A 1 297 ? -23.837 3.427 0.994 1.00 98.25 297 ASN A C 1
ATOM 2368 O O . ASN A 1 297 ? -23.302 4.396 1.538 1.00 98.25 297 ASN A O 1
ATOM 2372 N N . VAL A 1 298 ? -23.284 2.766 -0.018 1.00 98.06 298 VAL A N 1
ATOM 2373 C CA . VAL A 1 298 ? -22.012 3.114 -0.657 1.00 98.06 298 VAL A CA 1
ATOM 2374 C C . VAL A 1 298 ? -22.178 3.145 -2.172 1.00 98.06 298 VAL A C 1
ATOM 2376 O O . VAL A 1 298 ? -23.036 2.463 -2.727 1.00 98.06 298 VAL A O 1
ATOM 2379 N N . SER A 1 299 ? -21.354 3.940 -2.842 1.00 97.88 299 SER A N 1
ATOM 2380 C CA . SER A 1 299 ? -21.287 4.031 -4.296 1.00 97.88 299 SER A CA 1
ATOM 2381 C C . SER A 1 299 ? -19.930 3.528 -4.762 1.00 97.88 299 SER A C 1
ATOM 2383 O O . SER A 1 299 ? -18.894 3.826 -4.165 1.00 97.88 299 SER A O 1
ATOM 2385 N N . VAL A 1 300 ? -19.946 2.758 -5.839 1.00 98.12 300 VAL A N 1
ATOM 2386 C CA . VAL A 1 300 ? -18.759 2.231 -6.493 1.00 98.12 300 VAL A CA 1
ATOM 2387 C C . VAL A 1 300 ? -18.597 2.929 -7.823 1.00 98.12 300 VAL A C 1
ATOM 2389 O O . VAL A 1 300 ? -19.405 2.770 -8.737 1.00 98.12 300 VAL A O 1
ATOM 2392 N N . GLU A 1 301 ? -17.506 3.668 -7.944 1.00 96.38 301 GLU A N 1
ATOM 2393 C CA . GLU A 1 301 ? -16.988 4.140 -9.220 1.00 96.38 301 GLU A CA 1
ATOM 2394 C C . GLU A 1 301 ? -15.886 3.201 -9.734 1.00 96.38 301 GLU A C 1
ATOM 2396 O O . GLU A 1 301 ? -15.063 2.699 -8.959 1.00 96.38 301 GLU A O 1
ATOM 2401 N N . GLY A 1 302 ? -15.861 2.984 -11.053 1.00 95.25 302 GLY A N 1
ATOM 2402 C CA . GLY A 1 302 ? -14.852 2.166 -11.727 1.00 95.25 302 GLY A CA 1
ATOM 2403 C C . GLY A 1 302 ? -13.448 2.782 -11.696 1.00 95.25 302 GLY A C 1
ATOM 2404 O O . GLY A 1 302 ? -13.280 3.990 -11.539 1.00 95.25 302 GLY A O 1
ATOM 2405 N N . ASN A 1 303 ? -12.427 1.937 -11.849 1.00 94.69 303 ASN A N 1
ATOM 2406 C CA . ASN A 1 303 ? -11.001 2.285 -11.878 1.00 94.69 303 ASN A CA 1
ATOM 2407 C C . ASN A 1 303 ? -10.471 3.069 -10.662 1.00 94.69 303 ASN A C 1
ATOM 2409 O O . ASN A 1 303 ? -9.401 3.676 -10.728 1.00 94.69 303 ASN A O 1
ATOM 2413 N N . ARG A 1 304 ? -11.189 3.071 -9.536 1.00 95.50 304 ARG A N 1
ATOM 2414 C CA . ARG A 1 304 ? -10.767 3.786 -8.328 1.00 95.50 304 ARG A CA 1
ATOM 2415 C C . ARG A 1 304 ? -11.163 3.064 -7.050 1.00 95.50 304 ARG A C 1
ATOM 2417 O O . ARG A 1 304 ? -11.790 2.006 -7.072 1.00 95.50 304 ARG A O 1
ATOM 2424 N N . THR A 1 305 ? -10.722 3.631 -5.938 1.00 98.31 305 THR A N 1
ATOM 2425 C CA . THR A 1 305 ? -11.103 3.214 -4.590 1.00 98.31 305 THR A CA 1
ATOM 2426 C C . THR A 1 305 ? -12.086 4.228 -4.030 1.00 98.31 305 THR A C 1
ATOM 2428 O O . THR A 1 305 ? -11.835 5.431 -4.109 1.00 98.31 305 THR A O 1
ATOM 2431 N N . ASN A 1 306 ? -13.182 3.739 -3.464 1.00 98.19 306 ASN A N 1
ATOM 2432 C CA . ASN A 1 306 ? -14.220 4.526 -2.814 1.00 98.19 306 ASN A CA 1
ATOM 2433 C C . ASN A 1 306 ? -14.123 4.232 -1.312 1.00 98.19 306 ASN A C 1
ATOM 2435 O O . ASN A 1 306 ? -14.392 3.108 -0.885 1.00 98.19 306 ASN A O 1
ATOM 2439 N N . PHE A 1 307 ? -13.651 5.211 -0.536 1.00 98.44 307 PHE A N 1
ATOM 2440 C CA . PHE A 1 307 ? -13.399 5.026 0.892 1.00 98.44 307 PHE A CA 1
ATOM 2441 C C . PHE A 1 307 ? -14.613 5.370 1.749 1.00 98.44 307 PHE A C 1
ATOM 2443 O O . PHE A 1 307 ? -15.195 6.445 1.596 1.00 98.44 307 PHE A O 1
ATOM 2450 N N . TYR A 1 308 ? -14.932 4.497 2.701 1.00 98.44 308 TYR A N 1
ATOM 2451 C CA . TYR A 1 308 ? -16.004 4.691 3.673 1.00 98.44 308 TYR A CA 1
ATOM 2452 C C . TYR A 1 308 ? -15.528 4.327 5.084 1.00 98.44 308 TYR A C 1
ATOM 2454 O O . TYR A 1 308 ? -15.861 3.276 5.629 1.00 98.44 308 TYR A O 1
ATOM 2462 N N . ASP A 1 309 ? -14.735 5.208 5.689 1.00 98.38 309 ASP A N 1
ATOM 2463 C CA . ASP A 1 309 ? -14.346 5.064 7.094 1.00 98.38 309 ASP A CA 1
ATOM 2464 C C . ASP A 1 309 ? -15.557 5.232 8.022 1.00 98.38 309 ASP A C 1
ATOM 2466 O O . ASP A 1 309 ? -16.500 5.980 7.716 1.00 98.38 309 ASP A O 1
ATOM 2470 N N . ARG A 1 310 ? -15.532 4.548 9.171 1.00 97.88 310 ARG A N 1
ATOM 2471 C CA . ARG A 1 310 ? -16.600 4.626 10.174 1.00 97.88 310 ARG A CA 1
ATOM 2472 C C . ARG A 1 310 ? -16.072 4.609 11.595 1.00 97.88 310 ARG A C 1
ATOM 2474 O O . ARG A 1 310 ? -15.114 3.910 11.924 1.00 97.88 310 ARG A O 1
ATOM 2481 N N . TYR A 1 311 ? -16.787 5.345 12.436 1.00 97.81 311 TYR A N 1
ATOM 2482 C CA . TYR A 1 311 ? -16.743 5.187 13.875 1.00 97.81 311 TYR A CA 1
ATOM 2483 C C . TYR A 1 311 ? -17.928 4.333 14.304 1.00 97.81 311 TYR A C 1
ATOM 2485 O O . TYR A 1 311 ? -19.064 4.746 14.084 1.00 97.81 311 TYR A O 1
ATOM 2493 N N . LEU A 1 312 ? -17.675 3.161 14.888 1.00 96.81 312 LEU A N 1
ATOM 2494 C CA . LEU A 1 312 ? -18.761 2.287 15.333 1.00 96.81 312 LEU A CA 1
ATOM 2495 C C . LEU A 1 312 ? -19.239 2.679 16.729 1.00 96.81 312 LEU A C 1
ATOM 2497 O O . LEU A 1 312 ? -18.440 2.975 17.622 1.00 96.81 312 LEU A O 1
ATOM 2501 N N . GLU A 1 313 ? -20.555 2.672 16.911 1.00 93.81 313 GLU A N 1
ATOM 2502 C CA . GLU A 1 313 ? -21.189 2.943 18.196 1.00 93.81 313 GLU A CA 1
ATOM 2503 C C . GLU A 1 313 ? -21.104 1.707 19.095 1.00 93.81 313 GLU A C 1
ATOM 2505 O O . GLU A 1 313 ? -21.402 0.593 18.671 1.00 93.81 313 GLU A O 1
ATOM 2510 N N . LEU A 1 314 ? -20.670 1.895 20.340 1.00 90.31 314 LEU A N 1
ATOM 2511 C CA . LEU A 1 314 ? -20.599 0.815 21.322 1.00 90.31 314 LEU A CA 1
ATOM 2512 C C . LEU A 1 314 ? -22.007 0.397 21.750 1.00 90.31 314 LEU A C 1
ATOM 2514 O O . LEU A 1 314 ? -22.881 1.245 21.931 1.00 90.31 314 LEU A O 1
ATOM 2518 N N . VAL A 1 315 ? -22.208 -0.898 21.997 1.00 88.25 315 VAL A N 1
ATOM 2519 C CA . VAL A 1 315 ? -23.424 -1.378 22.664 1.00 88.25 315 VAL A CA 1
ATOM 2520 C C . VAL A 1 315 ? -23.503 -0.722 24.050 1.00 88.25 315 VAL A C 1
ATOM 2522 O O . VAL A 1 315 ? -22.544 -0.825 24.822 1.00 88.25 315 VAL A O 1
ATOM 2525 N N . PRO A 1 316 ? -24.618 -0.052 24.401 1.00 81.75 316 PRO A N 1
ATOM 2526 C CA . PRO A 1 316 ? -24.767 0.553 25.716 1.00 81.75 316 PRO A CA 1
ATOM 2527 C C . PRO A 1 316 ? -24.641 -0.488 26.833 1.00 81.75 316 PRO A C 1
ATOM 2529 O O . PRO A 1 316 ? -25.375 -1.477 26.861 1.00 81.75 316 PRO A O 1
ATOM 2532 N N . ASN A 1 317 ? -23.742 -0.244 27.789 1.00 80.44 317 ASN A N 1
ATOM 2533 C CA . ASN A 1 317 ? -23.709 -1.009 29.029 1.00 80.44 317 ASN A CA 1
ATOM 2534 C C . ASN A 1 317 ? -24.761 -0.437 29.988 1.00 80.44 317 ASN A C 1
ATOM 2536 O O . ASN A 1 317 ? -24.588 0.657 30.521 1.00 80.44 317 ASN A O 1
ATOM 2540 N N . LEU A 1 318 ? -25.859 -1.173 30.173 1.00 81.56 318 LEU A N 1
ATOM 2541 C CA . LEU A 1 318 ? -26.988 -0.771 31.020 1.00 81.56 318 LEU A CA 1
ATOM 2542 C C . LEU A 1 318 ? -26.875 -1.277 32.467 1.00 81.56 318 LEU A C 1
ATOM 2544 O O . LEU A 1 318 ? -27.828 -1.144 33.236 1.00 81.56 318 LEU A O 1
ATOM 2548 N N . ASN A 1 319 ? -25.743 -1.874 32.848 1.00 83.62 319 ASN A N 1
ATOM 2549 C CA . ASN A 1 319 ? -25.516 -2.286 34.228 1.00 83.62 319 ASN A CA 1
ATOM 2550 C C . ASN A 1 319 ? -25.390 -1.060 35.140 1.00 83.62 319 ASN A C 1
ATOM 2552 O O . ASN A 1 319 ? -24.911 -0.002 34.730 1.00 83.62 319 ASN A O 1
ATOM 2556 N N . THR A 1 320 ? -25.794 -1.208 36.402 1.00 86.06 320 THR A N 1
ATOM 2557 C CA . THR A 1 320 ? -25.595 -0.158 37.404 1.00 86.06 320 THR A CA 1
ATOM 2558 C C . THR A 1 320 ? -24.093 0.045 37.638 1.00 86.06 320 THR A C 1
ATOM 2560 O O . THR A 1 320 ? -23.422 -0.926 37.989 1.00 86.06 320 THR A O 1
ATOM 2563 N N . PRO A 1 321 ? -23.558 1.269 37.484 1.00 89.06 321 PRO A N 1
ATOM 2564 C CA . PRO A 1 321 ? -22.146 1.539 37.717 1.00 89.06 321 PRO A CA 1
ATOM 2565 C C . PRO A 1 321 ? -21.784 1.388 39.195 1.00 89.06 321 PRO A C 1
ATOM 2567 O O . PRO A 1 321 ? -22.469 1.916 40.076 1.00 89.06 321 PRO A O 1
ATOM 2570 N N . THR A 1 322 ? -20.652 0.748 39.461 1.00 91.44 322 THR A N 1
ATOM 2571 C CA . THR A 1 322 ? -20.028 0.669 40.783 1.00 91.44 322 THR A CA 1
ATOM 2572 C C . THR A 1 322 ? -18.834 1.609 40.839 1.00 91.44 322 THR A C 1
ATOM 2574 O O . THR A 1 322 ? -17.994 1.625 39.941 1.00 91.44 322 THR A O 1
ATOM 2577 N N . VAL A 1 323 ? -18.713 2.383 41.920 1.00 91.31 323 VAL A N 1
ATOM 2578 C CA . VAL A 1 323 ? -17.502 3.175 42.174 1.00 91.31 323 VAL A CA 1
ATOM 2579 C C . VAL A 1 323 ? -16.358 2.228 42.528 1.00 91.31 323 VAL A C 1
ATOM 2581 O O . VAL A 1 323 ? -16.418 1.527 43.536 1.00 91.31 323 VAL A O 1
ATOM 2584 N N . THR A 1 324 ? -15.305 2.221 41.717 1.00 92.88 324 THR A N 1
ATOM 2585 C CA . THR A 1 324 ? -14.099 1.410 41.952 1.00 92.88 324 THR A CA 1
ATOM 2586 C C . THR A 1 324 ? -13.069 2.154 42.788 1.00 92.88 324 THR A C 1
ATOM 2588 O O . THR A 1 324 ? -12.319 1.540 43.542 1.00 92.88 324 THR A O 1
ATOM 2591 N N . SER A 1 325 ? -13.020 3.481 42.669 1.00 92.19 325 SER A N 1
ATOM 2592 C CA . SER A 1 325 ? -12.176 4.343 43.498 1.00 92.19 325 SER A CA 1
ATOM 2593 C C . SER A 1 325 ? -12.652 5.793 43.465 1.00 92.19 325 SER A C 1
ATOM 2595 O O . SER A 1 325 ? -13.316 6.229 42.523 1.00 92.19 325 SER A O 1
ATOM 2597 N N . SER A 1 326 ? -12.273 6.557 44.488 1.00 92.94 326 SER A N 1
ATOM 2598 C CA . SER A 1 326 ? -12.439 8.007 44.525 1.00 92.94 326 SER A CA 1
ATOM 2599 C C . SER A 1 326 ? -11.152 8.676 44.999 1.00 92.94 326 SER A C 1
ATOM 2601 O O . SER A 1 326 ? -10.414 8.120 45.812 1.00 92.94 326 SER A O 1
ATOM 2603 N N . SER A 1 327 ? -10.887 9.877 44.500 1.00 91.56 327 SER A N 1
ATOM 2604 C CA . SER A 1 327 ? -9.866 10.780 45.020 1.00 91.56 327 SER A CA 1
ATOM 2605 C C . SER A 1 327 ? -10.482 12.171 45.179 1.00 91.56 327 SER A C 1
ATOM 2607 O O . SER A 1 327 ? -11.033 12.684 44.205 1.00 91.56 327 SER A O 1
ATOM 2609 N N . PRO A 1 328 ? -10.429 12.794 46.365 1.00 92.31 328 PRO A N 1
ATOM 2610 C CA . PRO A 1 328 ? -9.957 12.228 47.629 1.00 92.31 328 PRO A CA 1
ATOM 2611 C C . PRO A 1 328 ? -10.732 10.966 48.039 1.00 92.31 328 PRO A C 1
ATOM 2613 O O . PRO A 1 328 ? -11.884 10.755 47.642 1.00 92.31 328 PRO A O 1
ATOM 2616 N N . GLY A 1 329 ? -10.069 10.088 48.782 1.00 89.25 329 GLY A N 1
ATOM 2617 C CA . GLY A 1 329 ? -10.671 8.871 49.306 1.00 89.25 329 GLY A CA 1
ATOM 2618 C C . GLY A 1 329 ? -11.811 9.191 50.272 1.00 89.25 329 GLY A C 1
ATOM 2619 O O . GLY A 1 329 ? -11.829 10.238 50.924 1.00 89.25 329 GLY A O 1
ATOM 2620 N N . ASN A 1 330 ? -12.779 8.282 50.386 1.00 86.75 330 ASN A N 1
ATOM 2621 C CA . ASN A 1 330 ? -13.869 8.450 51.342 1.00 86.75 330 ASN A CA 1
ATOM 2622 C C . ASN A 1 330 ? -13.317 8.562 52.778 1.00 86.75 330 ASN A C 1
ATOM 2624 O O . ASN A 1 330 ? -12.657 7.644 53.263 1.00 86.75 330 ASN A O 1
ATOM 2628 N N . GLY A 1 331 ? -13.586 9.686 53.446 1.00 87.31 331 GLY A N 1
ATOM 2629 C CA . GLY A 1 331 ? -13.083 9.974 54.794 1.00 87.31 331 GLY A CA 1
ATOM 2630 C C . GLY A 1 331 ? -11.627 10.455 54.865 1.00 87.31 331 GLY A C 1
ATOM 2631 O O . GLY A 1 331 ? -11.088 10.560 55.968 1.00 87.31 331 GLY A O 1
ATOM 2632 N N . GLU A 1 332 ? -10.984 10.756 53.733 1.00 91.62 332 GLU A N 1
ATOM 2633 C CA . GLU A 1 332 ? -9.617 11.284 53.709 1.00 91.62 332 GLU A CA 1
ATOM 2634 C C . GLU A 1 332 ? -9.542 12.668 54.382 1.00 91.62 332 GLU A C 1
ATOM 2636 O O . GLU A 1 332 ? -10.348 13.562 54.117 1.00 91.62 332 GLU A O 1
ATOM 2641 N N . GLN A 1 333 ? -8.569 12.841 55.280 1.00 91.75 333 GLN A N 1
ATOM 2642 C CA . GLN A 1 333 ? -8.339 14.088 56.015 1.00 91.75 333 GLN A CA 1
ATOM 2643 C C . GLN A 1 333 ? -7.135 14.852 55.453 1.00 91.75 333 GLN A C 1
ATOM 2645 O O . GLN A 1 333 ? -6.295 14.284 54.764 1.00 91.75 333 GLN A O 1
ATOM 2650 N N . ASN A 1 334 ? -7.020 16.141 55.793 1.00 92.00 334 ASN A N 1
ATOM 2651 C CA . ASN A 1 334 ? -5.922 17.025 55.363 1.00 92.00 334 ASN A CA 1
ATOM 2652 C C . ASN A 1 334 ? -5.799 17.197 53.836 1.00 92.00 334 ASN A C 1
ATOM 2654 O O . ASN A 1 334 ? -4.721 17.470 53.310 1.00 92.00 334 ASN A O 1
ATOM 2658 N N . VAL A 1 335 ? -6.916 17.071 53.122 1.00 91.06 335 VAL A N 1
ATOM 2659 C CA . VAL A 1 335 ? -6.987 17.259 51.673 1.00 91.06 335 VAL A CA 1
ATOM 2660 C C . VAL A 1 335 ? -6.967 18.751 51.326 1.00 91.06 335 VAL A C 1
ATOM 2662 O O . VAL A 1 335 ? -7.659 19.561 51.944 1.00 91.06 335 VAL A O 1
ATOM 2665 N N . SER A 1 336 ? -6.208 19.124 50.293 1.00 92.00 336 SER A N 1
ATOM 2666 C CA . SER A 1 336 ? -6.235 20.477 49.729 1.00 92.00 336 SER A CA 1
ATOM 2667 C C . SER A 1 336 ? -7.630 20.858 49.218 1.00 92.00 336 SER A C 1
ATOM 2669 O O . SER A 1 336 ? -8.243 20.129 48.443 1.00 92.00 336 SER A O 1
ATOM 2671 N N . LEU A 1 337 ? -8.085 22.073 49.538 1.00 89.38 337 LEU A N 1
ATOM 2672 C CA . LEU A 1 337 ? -9.338 22.639 49.012 1.00 89.38 337 LEU A CA 1
ATOM 2673 C C . LEU A 1 337 ? -9.322 22.875 47.489 1.00 89.38 337 LEU A C 1
ATOM 2675 O O . LEU A 1 337 ? -10.347 23.215 46.908 1.00 89.38 337 LEU A O 1
ATOM 2679 N N . LYS A 1 338 ? -8.160 22.733 46.838 1.00 91.56 338 LYS A N 1
ATOM 2680 C CA . LYS A 1 338 ? -8.005 22.828 45.378 1.00 91.56 338 LYS A CA 1
ATOM 2681 C C . LYS A 1 338 ? -7.960 21.461 44.688 1.00 91.56 338 LYS A C 1
ATOM 2683 O O . LYS A 1 338 ? -7.813 21.419 43.469 1.00 91.56 338 LYS A O 1
ATOM 2688 N N . SER A 1 339 ? -8.013 20.362 45.442 1.00 89.06 339 SER A N 1
ATOM 2689 C CA . SER A 1 339 ? -7.972 19.016 44.870 1.00 89.06 339 SER A CA 1
ATOM 2690 C C . SER A 1 339 ? -9.195 18.768 43.990 1.00 89.06 339 SER A C 1
ATOM 2692 O O . SER A 1 339 ? -10.323 19.061 44.382 1.00 89.06 339 SER A O 1
ATOM 2694 N N . ALA A 1 340 ? -8.972 18.209 42.800 1.00 89.50 340 ALA A N 1
ATOM 2695 C CA . ALA A 1 340 ? -10.061 17.763 41.943 1.00 89.50 340 ALA A CA 1
ATOM 2696 C C . ALA A 1 340 ? -10.717 16.512 42.541 1.00 89.50 340 ALA A C 1
ATOM 2698 O O . ALA A 1 340 ? -10.017 15.581 42.935 1.00 89.50 340 ALA A O 1
ATOM 2699 N N . ILE A 1 341 ? -12.051 16.475 42.560 1.00 88.31 341 ILE A N 1
ATOM 2700 C CA . ILE A 1 341 ? -12.797 15.258 42.887 1.00 88.31 341 ILE A CA 1
ATOM 2701 C C . ILE A 1 341 ? -12.817 14.373 41.641 1.00 88.31 341 ILE A C 1
ATOM 2703 O O . ILE A 1 341 ? -13.327 14.764 40.591 1.00 88.31 341 ILE A O 1
ATOM 2707 N N . THR A 1 342 ? -12.249 13.181 41.764 1.00 89.50 342 THR A N 1
ATOM 2708 C CA . THR A 1 342 ? -12.224 12.150 40.728 1.00 89.50 342 THR A CA 1
ATOM 2709 C C . THR A 1 342 ? -12.933 10.915 41.256 1.00 89.50 342 THR A C 1
ATOM 2711 O O . THR A 1 342 ? -12.579 10.407 42.316 1.00 89.50 342 THR A O 1
ATOM 2714 N N . ILE A 1 343 ? -13.924 10.425 40.517 1.00 89.19 343 ILE A N 1
ATOM 2715 C CA . ILE A 1 343 ? -14.638 9.181 40.813 1.00 89.19 343 ILE A CA 1
ATOM 2716 C C . ILE A 1 343 ? -14.451 8.270 39.608 1.00 89.19 343 ILE A C 1
ATOM 2718 O O . ILE A 1 343 ? -14.761 8.662 38.481 1.00 89.19 343 ILE A O 1
ATOM 2722 N N . ASN A 1 344 ? -13.923 7.075 39.848 1.00 89.56 344 ASN A N 1
ATOM 2723 C CA . ASN A 1 344 ? -13.759 6.050 38.831 1.00 89.56 344 ASN A CA 1
ATOM 2724 C C . ASN A 1 344 ? -14.851 4.999 38.999 1.00 89.56 344 ASN A C 1
ATOM 2726 O O . ASN A 1 344 ? -15.154 4.576 40.116 1.00 89.56 344 ASN A O 1
ATOM 2730 N N . PHE A 1 345 ? -15.413 4.573 37.876 1.00 90.69 345 PHE A N 1
ATOM 2731 C CA . PHE A 1 345 ? -16.450 3.553 37.814 1.00 90.69 345 PHE A CA 1
ATOM 2732 C C . PHE A 1 345 ? -15.896 2.281 37.164 1.00 90.69 345 PHE A C 1
ATOM 2734 O O . PHE A 1 345 ? -14.895 2.327 36.448 1.00 90.69 345 PHE A O 1
ATOM 2741 N N . ASP A 1 346 ? -16.525 1.146 37.445 1.00 88.75 346 ASP A N 1
ATOM 2742 C CA . ASP A 1 346 ? -16.257 -0.153 36.808 1.00 88.75 346 ASP A CA 1
ATOM 2743 C C . ASP A 1 346 ? -16.730 -0.211 35.349 1.00 88.75 346 ASP A C 1
ATOM 2745 O O . ASP A 1 346 ? -16.260 -1.043 34.574 1.00 88.75 346 ASP A O 1
ATOM 2749 N N . ILE A 1 347 ? -17.626 0.698 34.964 1.00 86.31 347 ILE A N 1
ATOM 2750 C CA . ILE A 1 347 ? -18.128 0.856 33.603 1.00 86.31 347 ILE A CA 1
ATOM 2751 C C . ILE A 1 347 ? -17.856 2.261 33.067 1.00 86.31 347 ILE A C 1
ATOM 2753 O O . ILE A 1 347 ? -17.662 3.234 33.801 1.00 86.31 347 ILE A O 1
ATOM 2757 N N . ARG A 1 348 ? -17.861 2.380 31.740 1.00 79.06 348 ARG A N 1
ATOM 2758 C CA . ARG A 1 348 ? -17.704 3.667 31.073 1.00 79.06 348 ARG A CA 1
ATOM 2759 C C . ARG A 1 348 ? -18.971 4.506 31.229 1.00 79.06 348 ARG A C 1
ATOM 2761 O O . ARG A 1 348 ? -20.045 4.089 30.816 1.00 79.06 348 ARG A O 1
ATOM 2768 N N . MET A 1 349 ? -18.804 5.716 31.754 1.00 82.62 349 MET A N 1
ATOM 2769 C CA . MET A 1 349 ? -19.892 6.668 31.975 1.00 82.62 349 MET A CA 1
ATOM 2770 C C . MET A 1 349 ? -19.933 7.757 30.898 1.00 82.62 349 MET A C 1
ATOM 2772 O O . MET A 1 349 ? -18.884 8.180 30.396 1.00 82.62 349 MET A O 1
ATOM 2776 N N . ASP A 1 350 ? -21.128 8.273 30.590 1.00 79.44 350 ASP A N 1
ATOM 2777 C CA . ASP A 1 350 ? -21.260 9.526 29.841 1.00 79.44 350 ASP A CA 1
ATOM 2778 C C . ASP A 1 350 ? -20.718 10.680 30.692 1.00 79.44 350 ASP A C 1
ATOM 2780 O O . ASP A 1 350 ? -21.310 11.091 31.689 1.00 79.44 350 ASP A O 1
ATOM 2784 N N . ARG A 1 351 ? -19.556 11.211 30.302 1.00 78.50 351 ARG A N 1
ATOM 2785 C CA . ARG A 1 351 ? -18.840 12.216 31.096 1.00 78.50 351 ARG A CA 1
ATOM 2786 C C . ARG A 1 351 ? -19.666 13.483 31.327 1.00 78.50 351 ARG A C 1
ATOM 2788 O O . ARG A 1 351 ? -19.515 14.095 32.380 1.00 78.50 351 ARG A O 1
ATOM 2795 N N . THR A 1 352 ? -20.467 13.909 30.355 1.00 80.19 352 THR A N 1
ATOM 2796 C CA . THR A 1 352 ? -21.237 15.155 30.454 1.00 80.19 352 THR A CA 1
ATOM 2797 C C . THR A 1 352 ? -22.384 14.976 31.436 1.00 80.19 352 THR A C 1
ATOM 2799 O O . THR A 1 352 ? -22.504 15.749 32.382 1.00 80.19 352 THR A O 1
ATOM 2802 N N . SER A 1 353 ? -23.172 13.916 31.268 1.00 81.94 353 SER A N 1
ATOM 2803 C CA . SER A 1 353 ? -24.263 13.553 32.164 1.00 81.94 353 SER A CA 1
ATOM 2804 C C . SER A 1 353 ? -23.758 13.308 33.583 1.00 81.94 353 SER A C 1
ATOM 2806 O O . SER A 1 353 ? -24.337 13.834 34.524 1.00 81.94 353 SER A O 1
ATOM 2808 N N . THR A 1 354 ? -22.663 12.561 33.757 1.00 83.69 354 THR A N 1
ATOM 2809 C CA . THR A 1 354 ? -22.119 12.236 35.087 1.00 83.69 354 THR A CA 1
ATOM 2810 C C . THR A 1 354 ? -21.521 13.442 35.804 1.00 83.69 354 THR A C 1
ATOM 2812 O O . THR A 1 354 ? -21.541 13.472 37.024 1.00 83.69 354 THR A O 1
ATOM 2815 N N . ARG A 1 355 ? -20.992 14.442 35.087 1.00 82.75 355 ARG A N 1
ATOM 2816 C CA . ARG A 1 355 ? -20.494 15.684 35.711 1.00 82.75 355 ARG A CA 1
ATOM 2817 C C . ARG A 1 355 ? -21.601 16.670 36.081 1.00 82.75 355 ARG A C 1
ATOM 2819 O O . ARG A 1 355 ? -21.341 17.574 36.868 1.00 82.75 355 ARG A O 1
ATOM 2826 N N . ASN A 1 356 ? -22.775 16.533 35.467 1.00 83.62 356 ASN A N 1
ATOM 2827 C CA . ASN A 1 356 ? -23.934 17.390 35.713 1.00 83.62 356 ASN A CA 1
ATOM 2828 C C . ASN A 1 356 ? -24.904 16.808 36.756 1.00 83.62 356 ASN A C 1
ATOM 2830 O O . ASN A 1 356 ? -25.769 17.545 37.227 1.00 83.62 356 ASN A O 1
ATOM 2834 N N . ALA A 1 357 ? -24.794 15.509 37.051 1.00 79.38 357 ALA A N 1
ATOM 2835 C CA . ALA A 1 357 ? -25.480 14.840 38.155 1.00 79.38 357 ALA A CA 1
ATOM 2836 C C . ALA A 1 357 ? -24.779 15.155 39.480 1.00 79.38 357 ALA A C 1
ATOM 2838 O O . ALA A 1 357 ? -25.507 15.347 40.481 1.00 79.38 357 ALA A O 1
#

Radius of gyration: 25.59 Å; chains: 1; bounding box: 60×43×104 Å

pLDDT: mean 93.81, std 11.41, range [36.0, 98.94]

Foldseek 3Di:
DDDDDDDDDDDDPPQDALAQAPAEEEEEQAFAAPDPVWDADPVQRDIFSVLSLLLRVLLQVVCVVRNYRYHYQDNHGRPVSNDDLVVLQVVCVVSVHQEYEYETAAEDPLAAKAKEKEAADDPNHGPDVLLLVLRVLLQVLLCQLLVGPYGYYDHCCVVPVDGDSNRPNHPHTYMYINSIHCSNVLSVLCSVDSVSSSSSSLSSNLSVCVSVVHRFFQKFKEKEWEFAPPDADPDDDHPPDPNRTWTAAQKWKAKPDVRDIDTGHPSRNRMDMDTRHHFDKIKIWIDGPQFDIDIDIDTTGGRYYGYDYDHTHGDDDPDDWDFPAWVVGDVDPPDDPPDDIDTDTPDDDDPVVVVVD

Sequence (357 aa):
MMKKYLLIFLIPFVLTAQDFSGIRIYINPGHGGHDSDDRYIPATGFWESESNLEKGLYLYEMLKSMGATVKISRTTNTTADDLPLSVIDADANNFDADFFHSIHSNGFQGNSNYTVIFYKEVNGSAQFPQALQMSNIMKTKVYQANRTTASYSRGDYSFLGFNLGVLRTLNMPGTLSEGSFHDYIPESWRLMNSSYRKHEAWAILRSLVDYFGLAPSTKGIVAGILRNPLETVDYFYLSGTDDSKKPINNTVVTLLPDHIQFFGDDKNNGFYFFDSLAPGNYKLIIEAENFLPDTFNVSVEGNRTNFYDRYLELVPNLNTPTVTSSSPGNGEQNVSLKSAITINFDIRMDRTSTRNA

=== Feature glossary ===
The features interleaved in this record are:

— What the protein is —

Sequence gives the chain of amino acids in standard one-letter code (A=alanine, C=cysteine, …, Y=tyrosine), read N→C. It is the only feature that is directly encoded by the gene; all structural features are derived from the folded form of this sequence.

Database cross-references. InterPro integrates a dozen domain/family signature databases into unified entries with residue-range hits. GO terms attach function/process/location labels with evidence codes. CATH codes position the fold in a four-level structural taxonomy. Organism is the NCBI-taxonomy species name.

— Where its atoms are —

Atomic coordinates in PDBx/mmCIF format — the same representation the Protein Data Bank distributes. Each line of the _atom_site loop places one backbone atom in Cartesian space (units: ångströms, origin: arbitrary).

The six renders are orthographic views along the three Cartesian axes in both directions. Representation (cartoon, sticks, or surface) and color scheme (sequence-rainbow or by-chain) vary across proteins so the training set covers all the common visualization conventions.

— Local backbone conformation —

Eight-state secondary structure (DSSP): H is the canonical α-helix, G the tighter 3₁₀-helix, I the wider π-helix; E/B are β-structure, T and S are turns and bends, and '-' is everything else. DSSP derives these from the pattern of main-chain N–H···O=C hydrogen bonds, not from the sequence.

P-SEA three-state annotation labels each residue as helix, strand, or coil based purely on the geometry of the Cα trace. It serves as a fallback when the full backbone (and thus DSSP) is unavailable.

The φ/ψ torsion pair specifies the backbone conformation at each residue. φ rotates about the N–Cα bond, ψ about the Cα–C bond. Steric clashes forbid most of the (φ, ψ) plane — the allowed regions (α-helix basin, β-sheet basin, left-handed helix) are the Ramachandran-allowed regions.

— Global shape and packing —

The geometric summary reports three shape descriptors. Rg (radius of gyration) measures how spread out the Cα atoms are about their centre of mass; compact globular proteins have small Rg, elongated or unfolded ones large. Cα contacts (<8 Å, |i−j|>4) count long-range residue pairs in spatial proximity — high for tightly packed folds, near zero for rods or random coil. The bounding-box extents give the protein's footprint along x, y, z in Å.

Solvent-accessible surface area (SASA) is the area in Å² traced out by the centre of a 1.4 Å probe sphere (a water molecule) rolled over the protein's van der Waals surface (Shrake–Rupley / Lee–Richards construction). Buried residues have near-zero SASA; fully exposed residues can exceed 200 Å². The total SASA scales roughly with the number of surface residues.

The contact map is a binary N×N matrix image: pixel (i, j) is dark where Cα_i and Cα_j are within 8 Å and |i−j|>4. Because the |i−j|>4 filter removes local helical contacts, off-diagonal stripes parallel to the main diagonal indicate parallel β-sheets; stripes perpendicular to it indicate antiparallel β-sheets. The Ramachandran plot scatters every residue's (φ, ψ) pair against the sterically allowed regions. The PAE heatmap renders the predicted-aligned-error matrix.

— Structural neighborhood —

3Di is Foldseek's structural alphabet. Each residue is assigned one of twenty discrete states based on how its Cα sits relative to its spatial (not sequential) neighbors. Aligning 3Di strings finds structural homologs roughly as well as full 3D superposition, but orders of magnitude faster.

Nearest PDB neighbors are the top structural matches found by Foldseek when searching this structure against the entire Protein Data Bank. Each hit reports a TM-score (0 to 1; >0.5 almost always implies the same fold) and an E-value. These are *structural* homologs — they may share no detectable sequence similarity.

— Confidence and disorder —

For AlphaFold models, the B-factor field carries pLDDT — the model's own estimate of local accuracy on a 0–100 scale. Regions with pLDDT<50 should be treated as essentially unmodeled; they often correspond to intrinsically disordered segments.

Crystallographic B-factors measure how much each atom's electron density is smeared out, in Å². They rise in mobile loops and surface residues and fall in the buried interior. In AlphaFold models this column is repurposed to hold pLDDT instead.

Predicted aligned error is AlphaFold's pairwise confidence. Unlike pLDDT (per-residue), PAE is per-residue-pair and captures whether two parts of the structure are correctly placed relative to each other. Units are ångströms of expected positional error.